Protein AF-A0A3D5ZRN5-F1 (afdb_monomer)

Secondary structure (DSSP, 8-state):
--HHHHHHHT--SS----TT-EEEE-S---TT-HHHHHHHHHHHHHTT-EEEETTTS-----SS--HHHHHHHHHHH--SSB---SS-HHHHHHHHHHHHHTT--GGGB--PPTT--EEE-SS-EEE---------EEETTEEE-S-SHHHHHHHHHHHH-EEEEEEEE-TTT--EEEEEEEEESS---HHHHHHHHHHHHHHHTT--GGG-TT-HHHHHHHHHHHHHHHHHHHS---EEEEEEEE-

Radius of gyration: 29.91 Å; Cα contacts (8 Å, |Δi|>4): 305; chains: 1; bounding box: 74×42×76 Å

Mean predicted aligned error: 8.58 Å

Structure (mmCIF, N/CA/C/O backbone):
data_AF-A0A3D5ZRN5-F1
#
_entry.id   AF-A0A3D5ZRN5-F1
#
loop_
_atom_site.group_PDB
_atom_site.id
_atom_site.type_symbol
_atom_site.label_atom_id
_atom_site.label_alt_id
_atom_site.label_comp_id
_atom_site.label_asym_id
_atom_site.label_entity_id
_atom_site.label_seq_id
_atom_site.pdbx_PDB_ins_code
_atom_site.Cartn_x
_atom_site.Cartn_y
_atom_site.Cartn_z
_atom_site.occupancy
_atom_site.B_iso_or_equiv
_atom_site.auth_seq_id
_atom_site.auth_comp_id
_atom_site.auth_asym_id
_atom_site.auth_atom_id
_atom_site.pdbx_PDB_model_num
ATOM 1 N N . MET A 1 1 ? -7.687 -17.384 -6.401 1.00 69.38 1 MET A N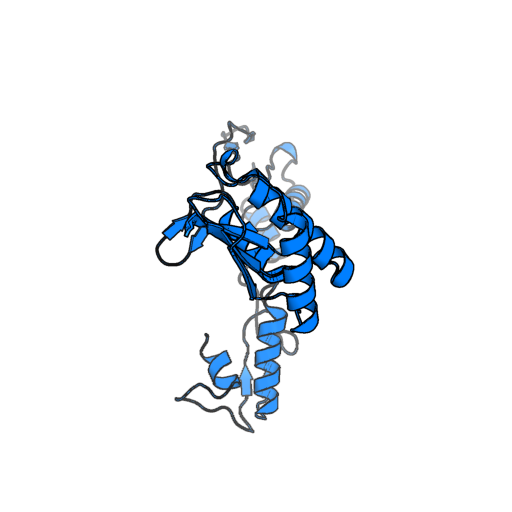 1
ATOM 2 C CA . MET A 1 1 ? -8.971 -16.773 -6.820 1.00 69.38 1 MET A CA 1
ATOM 3 C C . MET A 1 1 ? -10.101 -17.427 -6.029 1.00 69.38 1 MET A C 1
ATOM 5 O O . MET A 1 1 ? -10.008 -18.630 -5.800 1.00 69.38 1 MET A O 1
ATOM 9 N N . SER A 1 2 ? -11.099 -16.672 -5.558 1.00 88.75 2 SER A N 1
ATOM 10 C CA . SER A 1 2 ? -12.181 -17.215 -4.714 1.00 88.75 2 SER A CA 1
ATOM 11 C C . SER A 1 2 ? -13.193 -18.037 -5.529 1.00 88.75 2 SER A C 1
ATOM 13 O O . SER A 1 2 ? -13.236 -17.941 -6.758 1.00 88.75 2 SER A O 1
ATOM 15 N N . ALA A 1 3 ? -14.009 -18.852 -4.853 1.00 90.44 3 ALA A N 1
ATOM 16 C CA . ALA A 1 3 ? -15.022 -19.682 -5.509 1.00 90.44 3 ALA A CA 1
ATOM 17 C C . ALA A 1 3 ? -16.083 -18.839 -6.236 1.00 90.44 3 ALA A C 1
ATOM 19 O O . ALA A 1 3 ? -16.332 -19.076 -7.414 1.00 90.44 3 ALA A O 1
ATOM 20 N N . LEU A 1 4 ? -16.636 -17.812 -5.576 1.00 91.81 4 LEU A N 1
ATOM 21 C CA . LEU A 1 4 ? -17.674 -16.957 -6.160 1.00 91.81 4 LEU A CA 1
ATOM 22 C C . LEU A 1 4 ? -17.176 -16.205 -7.401 1.00 91.81 4 LEU A C 1
ATOM 24 O O . LEU A 1 4 ? -17.883 -16.141 -8.400 1.00 91.81 4 LEU A O 1
ATOM 28 N N . THR A 1 5 ? -15.939 -15.695 -7.378 1.00 91.62 5 THR A N 1
ATOM 29 C CA . THR A 1 5 ? -15.343 -15.039 -8.553 1.00 91.62 5 THR A CA 1
ATOM 30 C C . THR A 1 5 ? -15.261 -15.993 -9.743 1.00 91.62 5 THR A C 1
ATOM 32 O O . THR A 1 5 ? -15.607 -15.599 -10.853 1.00 91.62 5 THR A O 1
ATOM 35 N N . ARG A 1 6 ? -14.868 -17.254 -9.510 1.00 92.12 6 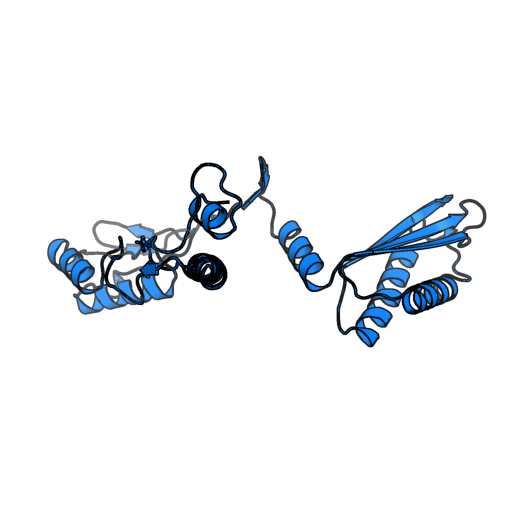ARG A N 1
ATOM 36 C CA . ARG A 1 6 ? -14.808 -18.282 -10.560 1.00 92.12 6 ARG A CA 1
ATOM 37 C C . ARG A 1 6 ? -16.192 -18.701 -11.055 1.00 92.12 6 ARG A C 1
ATOM 39 O O . ARG A 1 6 ? -16.357 -18.955 -12.240 1.00 92.12 6 ARG A O 1
ATOM 46 N N . MET A 1 7 ? -17.188 -18.781 -10.170 1.00 92.94 7 MET A N 1
ATOM 47 C CA . MET A 1 7 ? -18.573 -19.071 -10.565 1.00 92.94 7 MET A CA 1
ATOM 48 C C . MET A 1 7 ? -19.133 -17.943 -11.440 1.00 92.94 7 MET A C 1
ATOM 50 O O . MET A 1 7 ? -19.703 -18.202 -12.498 1.00 92.94 7 MET A O 1
ATOM 54 N N . ALA A 1 8 ? -18.891 -16.687 -11.053 1.00 92.5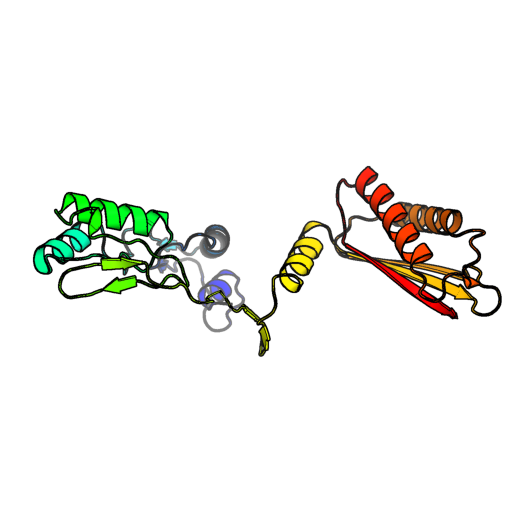6 8 ALA A N 1
ATOM 55 C CA . ALA A 1 8 ? -19.304 -15.515 -11.817 1.00 92.56 8 ALA A CA 1
ATOM 56 C C . ALA A 1 8 ? -18.618 -15.439 -13.194 1.00 92.56 8 ALA A C 1
ATOM 58 O O . ALA A 1 8 ? -19.268 -15.073 -14.170 1.00 92.56 8 ALA A O 1
ATOM 59 N N . SER A 1 9 ? -17.338 -15.820 -13.307 1.00 91.56 9 SER A N 1
ATOM 60 C CA . SER A 1 9 ? -16.626 -15.876 -14.596 1.00 91.56 9 SER A CA 1
ATOM 61 C C . SER A 1 9 ? -16.926 -17.126 -15.435 1.00 91.56 9 SER A C 1
ATOM 63 O O . SER A 1 9 ? -16.561 -17.158 -16.606 1.00 91.56 9 SER A O 1
ATOM 65 N N . GLY A 1 10 ? -17.605 -18.139 -14.881 1.00 88.50 10 GLY A N 1
ATOM 66 C CA . GLY A 1 10 ? -17.864 -19.416 -15.562 1.00 88.50 10 GLY A CA 1
ATOM 67 C C . GLY A 1 10 ? -16.684 -20.398 -15.550 1.00 88.50 10 GLY A C 1
ATOM 68 O O . GLY A 1 10 ? -16.711 -21.404 -16.245 1.00 88.50 10 GLY A O 1
ATOM 69 N N . GLU A 1 11 ? -15.652 -20.140 -14.746 1.00 90.06 11 GLU A N 1
ATOM 70 C CA . GLU A 1 11 ? -14.451 -20.983 -14.608 1.00 90.06 11 GLU A CA 1
ATOM 71 C C . GLU A 1 11 ? -14.552 -21.993 -13.446 1.00 90.06 11 GLU A C 1
ATOM 73 O O . GLU A 1 11 ? -13.574 -22.657 -13.065 1.00 90.06 11 GLU A O 1
ATOM 78 N N . PHE A 1 12 ? -15.717 -22.074 -12.799 1.00 91.44 12 PHE A N 1
ATOM 79 C CA . PHE A 1 12 ? -15.974 -23.015 -11.717 1.00 91.44 12 PHE A CA 1
ATOM 80 C C . PHE A 1 12 ? -16.679 -24.263 -12.246 1.00 91.44 12 PHE A C 1
ATOM 82 O O . PHE A 1 12 ? -17.787 -24.205 -12.754 1.00 91.44 12 PHE A O 1
ATOM 89 N N . ASN A 1 13 ? -16.029 -25.416 -12.103 1.00 86.00 13 ASN A N 1
ATOM 90 C CA . ASN A 1 13 ? -16.438 -26.665 -12.745 1.00 86.00 13 ASN A CA 1
ATOM 91 C C . ASN A 1 13 ? -17.459 -27.500 -11.955 1.00 86.00 13 ASN A C 1
ATOM 93 O O . ASN A 1 13 ? -17.835 -28.572 -12.416 1.00 86.00 13 ASN A O 1
ATOM 97 N N . LYS A 1 14 ? -17.859 -27.072 -10.752 1.00 90.31 14 LYS A N 1
ATOM 98 C CA . LYS A 1 14 ? -18.800 -27.833 -9.905 1.00 90.31 14 LYS A CA 1
ATOM 99 C C . LYS A 1 14 ? -20.198 -27.230 -9.839 1.00 90.31 14 LYS A C 1
ATOM 101 O O . LYS A 1 14 ? -21.139 -27.950 -9.538 1.00 90.31 14 LYS A O 1
ATOM 106 N N . VAL A 1 15 ? -20.311 -25.919 -10.034 1.00 89.81 15 VAL A N 1
ATOM 107 C CA . VAL A 1 15 ? -21.561 -25.165 -9.904 1.00 89.81 15 VAL A CA 1
ATOM 108 C C . VAL A 1 15 ? -21.548 -24.079 -10.963 1.00 89.81 15 VAL A C 1
ATOM 110 O O . VAL A 1 15 ? -20.585 -23.313 -11.044 1.00 89.81 15 VAL A O 1
ATOM 113 N N . GLU A 1 16 ? -22.614 -24.019 -11.746 1.00 91.12 16 GLU A N 1
ATOM 114 C CA . GLU A 1 16 ? -22.836 -22.985 -12.744 1.00 91.12 16 GLU A CA 1
ATOM 115 C C . GLU A 1 16 ? -23.984 -22.088 -12.288 1.00 91.12 16 GLU A C 1
ATOM 117 O O . GLU A 1 16 ? -24.987 -22.580 -11.785 1.00 91.12 16 GLU A O 1
ATOM 122 N N . ILE A 1 17 ? -23.794 -20.777 -12.439 1.00 93.81 17 ILE A N 1
ATOM 123 C CA . ILE A 1 17 ? -24.805 -19.770 -12.116 1.00 93.81 17 ILE A CA 1
ATOM 124 C C . ILE A 1 17 ? -25.609 -19.474 -13.377 1.00 93.81 17 ILE A C 1
ATOM 126 O O . ILE A 1 17 ? -25.015 -19.166 -14.421 1.00 93.81 17 ILE A O 1
ATOM 130 N N . GLY A 1 18 ? -26.930 -19.538 -13.258 1.00 90.31 18 GLY A N 1
ATOM 131 C CA . GLY A 1 18 ? -27.876 -19.327 -14.342 1.00 90.31 18 GLY A CA 1
ATOM 132 C C . GLY A 1 18 ? -29.006 -18.362 -13.990 1.00 90.31 18 GLY A C 1
ATOM 133 O O . GLY A 1 18 ? -29.024 -17.701 -12.952 1.00 90.31 18 GLY A O 1
ATOM 134 N N . SER A 1 19 ? -29.965 -18.276 -14.909 1.00 91.12 19 SER A N 1
ATOM 135 C CA . SER A 1 19 ? -31.159 -17.452 -14.732 1.00 91.12 19 SER A CA 1
ATOM 136 C C . SER A 1 19 ? -32.076 -18.054 -13.668 1.00 91.12 19 SER A C 1
ATOM 138 O O . SER A 1 19 ? -32.465 -19.215 -13.779 1.00 91.12 19 SER A O 1
ATOM 140 N N . GLY A 1 20 ? -32.436 -17.252 -12.666 1.00 89.88 20 GLY A N 1
ATOM 141 C CA . GLY A 1 20 ? -33.274 -17.672 -11.534 1.00 89.88 20 GLY A CA 1
ATOM 142 C C . GLY A 1 20 ? -32.505 -17.975 -10.245 1.00 89.88 20 GLY A C 1
ATOM 143 O O . GLY A 1 20 ? -33.138 -18.175 -9.212 1.00 89.88 20 GLY A O 1
ATOM 144 N N . ASP A 1 21 ? -31.171 -17.963 -10.278 1.00 95.44 21 ASP A N 1
ATOM 145 C CA . ASP A 1 21 ? -30.363 -18.062 -9.063 1.00 95.44 21 ASP A CA 1
ATOM 146 C C . ASP A 1 21 ? -30.331 -16.724 -8.314 1.00 95.44 21 ASP A C 1
ATOM 148 O O . ASP A 1 21 ? -30.174 -15.662 -8.921 1.00 95.44 21 ASP A O 1
ATOM 152 N N . THR A 1 22 ? -30.389 -16.781 -6.982 1.00 94.50 22 THR A N 1
ATOM 153 C CA . THR A 1 22 ? -30.164 -15.621 -6.110 1.00 94.50 22 THR A CA 1
ATOM 154 C C . THR A 1 22 ? -28.835 -15.777 -5.381 1.00 94.50 22 THR A C 1
ATOM 156 O O . THR A 1 22 ? -28.608 -16.747 -4.655 1.00 94.50 22 THR A O 1
ATOM 159 N N . VAL A 1 23 ? -27.951 -14.795 -5.536 1.00 94.00 23 VAL A N 1
ATOM 160 C CA . VAL A 1 23 ? -26.649 -14.744 -4.870 1.00 94.00 23 VAL A CA 1
ATOM 161 C C . VAL A 1 23 ? -26.677 -13.691 -3.773 1.00 94.00 23 VAL A C 1
ATOM 163 O O . VAL A 1 23 ? -26.885 -12.509 -4.034 1.00 94.00 23 VAL A O 1
ATOM 166 N N . ILE A 1 24 ? -26.406 -14.115 -2.539 1.00 93.00 24 ILE A N 1
ATOM 167 C CA . ILE A 1 24 ? -26.378 -13.234 -1.369 1.00 93.00 24 ILE A CA 1
ATOM 168 C C . ILE A 1 24 ? -24.927 -12.950 -0.981 1.00 93.00 24 ILE A C 1
ATOM 170 O O . ILE A 1 24 ? -24.196 -13.832 -0.524 1.00 93.00 24 ILE A O 1
ATOM 174 N N . MET A 1 25 ? -24.506 -11.699 -1.129 1.00 90.00 25 MET A N 1
ATOM 175 C CA . MET A 1 25 ? -23.201 -11.208 -0.697 1.00 90.00 25 MET A CA 1
ATOM 176 C C . MET A 1 25 ? -23.302 -10.634 0.718 1.00 90.00 25 MET A C 1
ATOM 178 O O . MET A 1 25 ? -23.359 -9.423 0.913 1.00 90.00 25 MET A O 1
ATOM 182 N N . SER A 1 26 ? -23.305 -11.521 1.714 1.00 88.75 26 SER A N 1
ATOM 183 C CA . SER A 1 26 ? -23.426 -11.192 3.146 1.00 88.75 26 SER A CA 1
ATOM 184 C C . SER A 1 26 ? -22.138 -10.597 3.756 1.00 88.75 26 SER A C 1
ATOM 186 O O . SER A 1 26 ? -21.692 -10.995 4.837 1.00 88.75 26 SER A O 1
ATOM 188 N N . SER A 1 27 ? -21.506 -9.660 3.057 1.00 84.56 27 SER A N 1
ATOM 189 C CA . SER A 1 27 ? -20.251 -9.017 3.448 1.00 84.56 27 SER A CA 1
ATOM 190 C C . SER A 1 27 ? -20.216 -7.573 2.971 1.00 84.56 27 SER A C 1
ATOM 192 O O . SER A 1 27 ? -20.660 -7.292 1.857 1.00 84.56 27 SER A O 1
ATOM 194 N N . SER A 1 28 ? -19.602 -6.696 3.759 1.00 80.81 28 SER A N 1
ATOM 195 C CA . SER A 1 28 ? -19.302 -5.332 3.332 1.00 80.81 28 SER A CA 1
ATOM 196 C C . SER A 1 28 ? -18.099 -5.271 2.390 1.00 80.81 28 SER A C 1
ATOM 198 O O . SER A 1 28 ? -17.215 -6.136 2.383 1.00 80.81 28 SER A O 1
ATOM 200 N N . VAL A 1 29 ? -18.066 -4.226 1.566 1.00 81.25 29 VAL A N 1
ATOM 201 C CA . VAL A 1 29 ? -16.922 -3.948 0.697 1.00 81.25 29 VAL A CA 1
ATOM 202 C C . VAL A 1 29 ? -15.787 -3.384 1.544 1.00 81.25 29 VAL A C 1
ATOM 204 O O . VAL A 1 29 ? -15.869 -2.270 2.056 1.00 81.25 29 VAL A O 1
ATOM 207 N N . ILE A 1 30 ? -14.702 -4.149 1.673 1.00 82.50 30 ILE A N 1
ATOM 208 C CA . ILE A 1 30 ? -13.479 -3.656 2.311 1.00 82.50 30 ILE A CA 1
ATOM 209 C C . ILE A 1 30 ? -12.859 -2.580 1.401 1.00 82.50 30 ILE A C 1
ATOM 211 O O . ILE A 1 30 ? -12.662 -2.866 0.212 1.00 82.50 30 ILE A O 1
ATOM 215 N N . PRO A 1 31 ? -12.520 -1.386 1.931 1.00 81.38 31 PRO A N 1
ATOM 216 C CA . PRO A 1 31 ? -11.937 -0.304 1.145 1.00 81.38 31 PRO A CA 1
ATOM 217 C C . PRO A 1 31 ? -10.749 -0.755 0.288 1.00 81.38 31 PRO A C 1
ATOM 219 O O . PRO A 1 31 ? -9.843 -1.432 0.778 1.00 81.38 31 PRO A O 1
ATOM 222 N N . GLY A 1 32 ? -10.759 -0.382 -0.993 1.00 86.12 32 GLY A N 1
ATOM 223 C CA . GLY A 1 32 ? -9.756 -0.773 -1.991 1.00 86.12 32 GLY A CA 1
ATOM 224 C C . GLY A 1 32 ? -10.137 -1.987 -2.850 1.00 86.12 32 GLY A C 1
ATOM 225 O O . GLY A 1 32 ? -9.480 -2.246 -3.861 1.00 86.12 32 GLY A O 1
ATOM 226 N N . ASN A 1 33 ? -11.204 -2.717 -2.503 1.00 87.25 33 ASN A N 1
ATOM 227 C CA . ASN A 1 33 ? -11.685 -3.881 -3.261 1.00 87.25 33 ASN A CA 1
ATOM 228 C C . ASN A 1 33 ? -12.949 -3.610 -4.097 1.00 87.25 33 ASN A C 1
ATOM 230 O O . ASN A 1 33 ? -13.454 -4.523 -4.756 1.00 87.25 33 ASN A O 1
ATOM 234 N N . GLU A 1 34 ? -13.449 -2.374 -4.117 1.00 89.25 34 GLU A N 1
ATOM 235 C CA . GLU A 1 34 ? -14.719 -1.974 -4.733 1.00 89.25 34 GLU A CA 1
ATOM 236 C C . GLU A 1 34 ? -14.795 -2.428 -6.194 1.00 89.25 34 GLU A C 1
ATOM 238 O O . GLU A 1 34 ? -15.725 -3.122 -6.599 1.00 89.25 34 GLU A O 1
ATOM 243 N N . LYS A 1 35 ? -13.769 -2.097 -6.989 1.00 89.56 35 LYS A N 1
ATOM 244 C CA . LYS A 1 35 ? -13.735 -2.407 -8.425 1.00 89.56 35 LYS A CA 1
ATOM 245 C C . LYS A 1 35 ? -13.792 -3.911 -8.699 1.00 89.56 35 LYS A C 1
ATOM 247 O O . LYS A 1 35 ? -14.464 -4.336 -9.637 1.00 89.56 35 LYS A O 1
ATOM 252 N N . MET A 1 36 ? -13.087 -4.711 -7.899 1.00 88.25 36 MET A N 1
ATOM 253 C CA . MET A 1 36 ? -13.075 -6.168 -8.058 1.00 88.25 36 MET A CA 1
ATOM 254 C C . MET A 1 36 ? -14.434 -6.768 -7.701 1.00 88.25 36 MET A C 1
ATOM 256 O O . MET A 1 36 ? -14.953 -7.591 -8.453 1.00 88.25 36 MET A O 1
ATOM 260 N N . ILE A 1 37 ? -15.033 -6.318 -6.596 1.00 90.56 37 ILE A N 1
ATOM 261 C CA . ILE A 1 37 ? -16.340 -6.797 -6.135 1.00 90.56 37 ILE A CA 1
ATOM 262 C C . ILE A 1 37 ? -17.439 -6.418 -7.132 1.00 90.56 37 ILE A C 1
ATOM 264 O O . ILE A 1 37 ? -18.200 -7.288 -7.554 1.00 90.56 37 ILE A O 1
ATOM 268 N N . TYR A 1 38 ? -17.470 -5.173 -7.610 1.00 91.56 38 TYR A N 1
ATOM 269 C CA . TYR A 1 38 ? -18.427 -4.763 -8.641 1.00 91.56 38 TYR A CA 1
ATOM 270 C C . TYR A 1 38 ? -18.226 -5.510 -9.964 1.00 91.56 38 TYR A C 1
ATOM 272 O O . TYR A 1 38 ? -19.196 -5.790 -10.664 1.00 91.56 38 TYR A O 1
ATOM 280 N N . GLY A 1 39 ? -16.993 -5.896 -10.301 1.00 93.38 39 GLY A N 1
ATOM 281 C CA . GLY A 1 39 ? -16.724 -6.785 -11.432 1.00 93.38 39 GLY A CA 1
ATOM 282 C C . GLY A 1 39 ? -17.411 -8.148 -11.292 1.00 93.38 39 GLY A C 1
ATOM 283 O O . GLY A 1 39 ? -18.030 -8.621 -12.245 1.00 93.38 39 GLY A O 1
ATOM 284 N N . VAL A 1 40 ? -17.358 -8.750 -10.099 1.00 92.88 40 VAL A N 1
ATOM 285 C CA . VAL A 1 40 ? -18.056 -10.013 -9.798 1.00 92.88 40 VAL A CA 1
ATOM 286 C C . VAL A 1 40 ? -19.568 -9.831 -9.905 1.00 92.88 40 VAL A C 1
ATOM 288 O O . VAL A 1 40 ? -20.209 -10.596 -10.618 1.00 92.88 40 VAL A O 1
ATOM 291 N N . ILE A 1 41 ? -20.123 -8.790 -9.280 1.00 92.88 41 ILE A N 1
ATOM 292 C CA . ILE A 1 41 ? -21.564 -8.487 -9.313 1.00 92.88 41 ILE A CA 1
ATOM 293 C C . ILE A 1 41 ? -22.061 -8.317 -10.755 1.00 92.88 41 ILE A C 1
ATOM 295 O O . ILE A 1 41 ? -23.053 -8.926 -11.147 1.00 92.88 41 ILE A O 1
ATOM 299 N N . ASN A 1 42 ? -21.334 -7.563 -11.584 1.00 94.44 42 ASN A N 1
ATOM 300 C CA . ASN A 1 42 ? -21.680 -7.388 -12.995 1.00 94.44 42 ASN A CA 1
ATOM 301 C C . ASN A 1 42 ? -21.710 -8.716 -13.761 1.00 94.44 42 ASN A C 1
ATOM 303 O O . ASN A 1 42 ? -22.575 -8.920 -14.609 1.00 94.44 42 ASN A O 1
ATOM 307 N N . ASN A 1 43 ? -20.771 -9.620 -13.487 1.00 94.88 43 ASN A N 1
ATOM 308 C CA . ASN A 1 43 ? -20.737 -10.926 -14.141 1.00 94.88 43 ASN A CA 1
ATOM 309 C C . ASN A 1 43 ? -21.884 -11.837 -13.679 1.00 94.88 43 ASN A C 1
ATOM 311 O O . ASN A 1 43 ? -22.450 -12.551 -14.504 1.00 94.88 43 ASN A O 1
ATOM 315 N N . LEU A 1 44 ? -22.267 -11.770 -12.402 1.00 94.38 44 LEU A N 1
ATOM 316 C CA . LEU A 1 44 ? -23.440 -12.471 -11.873 1.00 94.38 44 LEU A CA 1
ATOM 317 C C . LEU A 1 44 ? -24.729 -11.990 -12.556 1.00 94.38 44 LEU A C 1
ATOM 319 O O . LEU A 1 44 ? -25.475 -12.808 -13.091 1.00 94.38 44 LEU A O 1
ATOM 323 N N . TYR A 1 45 ? -24.930 -10.672 -12.654 1.00 93.88 45 TYR A N 1
ATOM 324 C CA . TYR A 1 45 ? -26.077 -10.107 -13.370 1.00 93.88 45 TYR A CA 1
ATOM 325 C C . TYR A 1 45 ? -26.094 -10.483 -14.856 1.00 93.88 45 TYR A C 1
ATOM 327 O O . TYR A 1 45 ? -27.144 -10.828 -15.391 1.00 93.88 45 TYR A O 1
ATOM 335 N N . LYS A 1 46 ? -24.938 -10.487 -15.535 1.00 94.19 46 LYS A N 1
ATOM 336 C CA . LYS A 1 46 ? -24.838 -10.934 -16.939 1.00 94.19 46 LYS A CA 1
ATOM 337 C C . LYS A 1 46 ? -25.258 -12.392 -17.143 1.00 94.19 46 LYS A C 1
ATOM 339 O O . LYS A 1 46 ? -25.685 -12.736 -18.240 1.00 94.19 46 LYS A O 1
ATOM 344 N N . LYS A 1 47 ? -25.131 -13.240 -16.118 1.00 93.00 47 LYS A N 1
ATOM 345 C CA . LYS A 1 47 ? -25.595 -14.637 -16.133 1.00 93.00 47 LYS A CA 1
ATOM 346 C C . LYS A 1 47 ? -27.094 -14.783 -15.829 1.00 93.00 47 LYS A C 1
ATOM 348 O O . LYS A 1 47 ? -27.629 -15.884 -15.926 1.00 93.00 47 LYS A O 1
ATOM 353 N N . GLY A 1 48 ? -27.777 -13.683 -15.509 1.00 92.25 48 GLY A N 1
ATOM 354 C CA . GLY A 1 48 ? -29.202 -13.667 -15.179 1.00 92.25 48 GLY A CA 1
ATOM 355 C C . GLY A 1 48 ? -29.507 -13.996 -13.718 1.00 92.25 48 GLY A C 1
ATOM 356 O O . GLY A 1 48 ? -30.668 -14.245 -13.401 1.00 92.25 48 GLY A O 1
ATOM 357 N N . ALA A 1 49 ? -28.495 -14.004 -12.846 1.00 95.88 49 ALA A N 1
ATOM 358 C CA . ALA A 1 49 ? -28.705 -14.150 -11.413 1.00 95.88 49 ALA A CA 1
ATOM 359 C C . ALA A 1 49 ? -29.163 -12.828 -10.786 1.00 95.88 49 ALA A C 1
ATOM 361 O O . ALA A 1 49 ? -28.736 -11.743 -11.191 1.00 95.88 49 ALA A O 1
ATOM 362 N N . GLU A 1 50 ? -29.990 -12.934 -9.755 1.00 93.50 50 GLU A N 1
ATOM 363 C CA . GLU A 1 50 ? -30.305 -11.836 -8.851 1.00 93.50 50 GLU A CA 1
ATOM 364 C C . GLU A 1 50 ? -29.207 -11.725 -7.788 1.00 93.50 50 GLU A C 1
ATOM 366 O O . GLU A 1 50 ? -28.733 -12.738 -7.271 1.00 93.50 50 GLU A O 1
ATOM 371 N N . VAL A 1 51 ? -28.771 -10.508 -7.455 1.00 92.44 51 VAL A N 1
ATOM 372 C CA . VAL A 1 51 ? -27.671 -10.301 -6.504 1.00 92.44 51 VAL A CA 1
ATOM 373 C C . VAL A 1 51 ? -28.108 -9.375 -5.378 1.00 92.44 51 VAL A C 1
ATOM 375 O O . VAL A 1 51 ? -28.350 -8.191 -5.601 1.00 92.44 51 VAL A O 1
ATOM 378 N N . LEU A 1 52 ? -28.126 -9.899 -4.154 1.00 90.06 52 LEU A N 1
ATOM 379 C CA . LEU A 1 52 ? -28.395 -9.138 -2.935 1.00 90.06 52 LEU A CA 1
ATOM 380 C C . LEU A 1 52 ? -27.071 -8.807 -2.238 1.00 90.06 52 LEU A C 1
ATOM 382 O O . LEU A 1 52 ? -26.263 -9.696 -1.973 1.00 90.06 52 LEU A O 1
ATOM 386 N N . TYR A 1 53 ? -26.832 -7.531 -1.944 1.00 85.88 53 TYR A N 1
ATOM 387 C CA . TYR A 1 53 ? -25.617 -7.040 -1.282 1.00 85.88 53 TYR A CA 1
ATOM 388 C C . TYR A 1 53 ? -25.941 -5.863 -0.350 1.00 85.88 53 TYR A C 1
ATOM 390 O O . TYR A 1 53 ? -27.005 -5.260 -0.469 1.00 85.88 53 TYR A O 1
ATOM 398 N N . GLU A 1 54 ? -25.026 -5.529 0.566 1.00 78.38 54 GLU A N 1
ATOM 399 C CA . GLU A 1 54 ? -25.244 -4.587 1.686 1.00 78.38 54 GLU A CA 1
ATOM 400 C C . GLU A 1 54 ? -25.881 -3.239 1.296 1.00 78.38 54 GLU A C 1
ATOM 402 O O . GLU A 1 54 ? -26.693 -2.697 2.038 1.00 78.38 54 GLU A O 1
ATOM 407 N N . THR A 1 55 ? -25.540 -2.674 0.133 1.00 72.81 55 THR A N 1
ATOM 408 C CA . THR A 1 55 ? -26.108 -1.384 -0.306 1.00 72.81 55 THR A CA 1
ATOM 409 C C . THR A 1 55 ? -27.599 -1.471 -0.648 1.00 72.81 55 THR A C 1
ATOM 411 O O . THR A 1 55 ? -28.277 -0.448 -0.650 1.00 72.81 55 THR A O 1
ATOM 414 N N . LEU A 1 56 ? -28.098 -2.666 -0.970 1.00 71.44 56 LEU A N 1
ATOM 415 C CA . LEU A 1 56 ? -29.499 -2.912 -1.310 1.00 71.44 56 LEU A CA 1
ATOM 416 C C . LEU A 1 56 ? -30.306 -3.392 -0.103 1.00 71.44 56 LEU A C 1
ATOM 418 O O . LEU A 1 56 ? -31.453 -2.990 0.048 1.00 71.44 56 LEU A O 1
ATOM 422 N N . GLU A 1 57 ? -29.709 -4.221 0.754 1.00 76.88 57 GLU A N 1
ATOM 423 C CA . GLU A 1 57 ? -30.390 -4.854 1.886 1.00 76.88 57 GLU A CA 1
ATOM 424 C C . GLU A 1 57 ? -29.470 -4.903 3.120 1.00 76.88 57 GLU A C 1
ATOM 426 O O . GLU A 1 57 ? -28.271 -5.159 2.972 1.00 76.88 57 GLU A O 1
ATOM 431 N N . PRO A 1 58 ? -29.990 -4.737 4.355 1.00 79.00 58 PRO A N 1
ATOM 432 C CA . PRO A 1 58 ? -29.207 -4.791 5.592 1.00 79.00 58 PRO A CA 1
ATOM 433 C C . PRO A 1 58 ? -28.860 -6.240 5.983 1.00 79.00 58 PRO A C 1
ATOM 435 O O . PRO A 1 58 ? -29.245 -6.742 7.037 1.00 79.00 58 PRO A O 1
ATOM 438 N N . ILE A 1 59 ? -28.133 -6.936 5.110 1.00 84.19 59 ILE A N 1
ATOM 439 C CA . ILE A 1 59 ? -27.759 -8.353 5.255 1.00 84.19 59 ILE A CA 1
ATOM 440 C C . ILE A 1 59 ? -26.420 -8.560 5.967 1.00 84.19 59 ILE A C 1
ATOM 442 O O . ILE A 1 59 ? -26.010 -9.695 6.200 1.00 84.19 59 ILE A O 1
ATOM 446 N N . HIS A 1 60 ? -25.709 -7.482 6.289 1.00 85.06 60 HIS A N 1
ATOM 447 C CA . HIS A 1 60 ? -24.417 -7.535 6.954 1.00 85.06 60 HIS A CA 1
ATOM 448 C C . HIS A 1 60 ? -24.360 -6.521 8.094 1.00 85.06 60 HIS A C 1
ATOM 450 O O . HIS A 1 60 ? -24.928 -5.435 8.014 1.00 85.06 60 HIS A O 1
ATOM 456 N N . VAL A 1 61 ? -23.644 -6.887 9.152 1.00 85.56 61 VAL A N 1
ATOM 457 C CA . VAL A 1 61 ? -23.315 -6.003 10.267 1.00 85.56 61 VAL A CA 1
ATOM 458 C C . VAL A 1 61 ? -21.813 -6.043 10.496 1.00 85.56 61 VAL A C 1
ATOM 460 O O . VAL A 1 61 ? -21.168 -7.075 10.309 1.00 85.56 61 VAL A O 1
ATOM 463 N N . SER A 1 62 ? -21.258 -4.912 10.917 1.00 85.25 62 SER A N 1
ATOM 464 C CA . SER A 1 62 ? -19.857 -4.827 11.319 1.00 85.25 62 SER A CA 1
ATOM 465 C C . SER A 1 62 ? -19.569 -5.781 12.482 1.00 85.25 62 SER A C 1
ATOM 467 O O . SER A 1 62 ? -20.321 -5.835 13.451 1.00 85.25 62 SER A O 1
ATOM 469 N N . GLY A 1 63 ? -18.433 -6.482 12.425 1.00 89.06 63 GLY A N 1
ATOM 470 C CA . GLY A 1 63 ? -17.894 -7.220 13.575 1.00 89.06 63 GLY A CA 1
ATOM 471 C C . GLY A 1 63 ? -17.240 -6.321 14.637 1.00 89.06 63 GLY A C 1
ATOM 472 O O . GLY A 1 63 ? -16.810 -6.811 15.678 1.00 89.06 63 GLY A O 1
ATOM 473 N N . HIS A 1 64 ? -17.135 -5.015 14.378 1.00 92.38 64 HIS A N 1
ATOM 474 C CA . HIS A 1 64 ? -16.579 -4.016 15.289 1.00 92.38 64 HIS A CA 1
ATOM 475 C C . HIS A 1 64 ? -17.671 -3.116 15.870 1.00 92.38 64 HIS A C 1
ATOM 477 O O . HIS A 1 64 ? -18.548 -2.653 15.138 1.00 92.38 64 HIS A O 1
ATOM 483 N N . ALA A 1 65 ? -17.544 -2.822 17.166 1.00 93.62 65 ALA A N 1
ATOM 484 C CA . ALA A 1 65 ? -18.447 -1.965 17.925 1.00 93.62 65 ALA A CA 1
ATOM 485 C C . ALA A 1 65 ? -18.540 -0.543 17.344 1.00 93.62 65 ALA A C 1
ATOM 487 O O . ALA A 1 65 ? -17.525 0.111 17.078 1.00 93.62 65 ALA A O 1
ATOM 488 N N . CYS A 1 66 ? -19.764 -0.038 17.219 1.00 94.69 66 CYS A N 1
ATOM 489 C CA . CYS A 1 66 ? -20.049 1.348 16.874 1.00 94.69 66 CYS A CA 1
ATOM 490 C C . CYS A 1 66 ? -19.891 2.278 18.090 1.00 94.69 66 CYS A C 1
ATOM 492 O O . CYS A 1 66 ? -19.672 1.853 19.226 1.00 94.69 66 CYS A O 1
ATOM 494 N N . ARG A 1 67 ? -20.028 3.592 17.862 1.00 96.31 67 ARG A N 1
ATOM 495 C CA . ARG A 1 67 ? -19.811 4.631 18.888 1.00 96.31 67 ARG A CA 1
ATOM 496 C C . ARG A 1 67 ? -20.566 4.368 20.196 1.00 96.31 67 ARG A C 1
ATOM 498 O O . ARG A 1 67 ? -19.975 4.523 21.259 1.00 96.31 67 ARG A O 1
ATOM 505 N N . GLU A 1 68 ? -21.842 3.994 20.134 1.00 96.94 68 GLU A N 1
ATOM 506 C CA . GLU A 1 68 ? -22.658 3.795 21.341 1.00 96.94 68 GLU A CA 1
ATOM 507 C C . GLU A 1 68 ? -22.244 2.545 22.127 1.00 96.94 68 GLU A C 1
ATOM 509 O O . GLU A 1 68 ? -22.142 2.592 23.350 1.00 96.94 68 GLU A O 1
ATOM 514 N N . GLU A 1 69 ? -21.883 1.460 21.445 1.00 97.00 69 GLU A N 1
ATOM 515 C CA . GLU A 1 69 ? -21.344 0.252 22.083 1.00 97.00 69 GLU A CA 1
ATOM 516 C C . GLU A 1 69 ? -19.989 0.531 22.752 1.00 97.00 69 GLU A C 1
ATOM 518 O O . GLU A 1 69 ? -19.732 0.103 23.880 1.00 97.00 69 GLU A O 1
ATOM 523 N N . ILE A 1 70 ? -19.142 1.344 22.111 1.00 96.81 70 ILE A N 1
ATOM 524 C CA . ILE A 1 70 ? -17.883 1.814 22.700 1.00 96.81 70 ILE A CA 1
ATOM 525 C C . ILE A 1 70 ? -18.142 2.665 23.958 1.00 96.81 70 ILE A C 1
ATOM 527 O O . ILE A 1 70 ? -17.408 2.538 24.942 1.00 96.81 70 ILE A O 1
ATOM 531 N N . LYS A 1 71 ? -19.181 3.513 23.975 1.00 97.38 71 LYS A N 1
ATOM 532 C CA . LYS A 1 71 ? -19.554 4.293 25.171 1.00 97.38 71 LYS A CA 1
ATOM 533 C C . LYS A 1 71 ? -20.000 3.404 26.325 1.00 97.38 71 LYS A C 1
ATOM 535 O O . LYS A 1 71 ? -19.653 3.701 27.470 1.00 97.38 71 LYS A O 1
ATOM 540 N N . ILE A 1 72 ? -20.739 2.329 26.041 1.00 97.69 72 ILE A N 1
ATOM 541 C CA . ILE A 1 72 ? -21.132 1.340 27.054 1.00 97.69 72 ILE A CA 1
ATOM 542 C C . ILE A 1 72 ? -19.874 0.760 27.706 1.00 97.69 72 ILE A C 1
ATOM 544 O O . ILE A 1 72 ? -19.755 0.788 28.929 1.00 97.69 72 ILE A O 1
ATOM 548 N N . LEU A 1 73 ? -18.892 0.336 26.903 1.00 96.12 73 LEU A N 1
ATOM 549 C CA . LEU A 1 73 ? -17.628 -0.206 27.408 1.00 96.12 73 LEU A CA 1
ATOM 550 C C . LEU A 1 73 ? -16.892 0.782 28.329 1.00 96.12 73 LEU A C 1
ATOM 552 O O . LEU A 1 73 ? -16.494 0.424 29.437 1.00 96.12 73 LEU A O 1
ATOM 556 N N . HIS A 1 74 ? -16.747 2.038 27.901 1.00 97.06 74 HIS A N 1
ATOM 557 C CA . HIS A 1 74 ? -16.111 3.091 28.705 1.00 97.06 74 HIS A CA 1
ATOM 558 C C . HIS A 1 74 ? -16.870 3.376 30.004 1.00 97.06 74 HIS A C 1
ATOM 560 O O . HIS A 1 74 ? -16.252 3.567 31.049 1.00 97.06 74 HIS A O 1
ATOM 566 N N . SER A 1 75 ? -18.201 3.353 29.955 1.00 95.56 75 SER A N 1
ATOM 567 C CA . SER A 1 75 ? -19.065 3.608 31.114 1.00 95.56 75 SER A CA 1
ATOM 568 C C . SER A 1 75 ? -19.025 2.472 32.141 1.00 95.56 75 SER A C 1
AT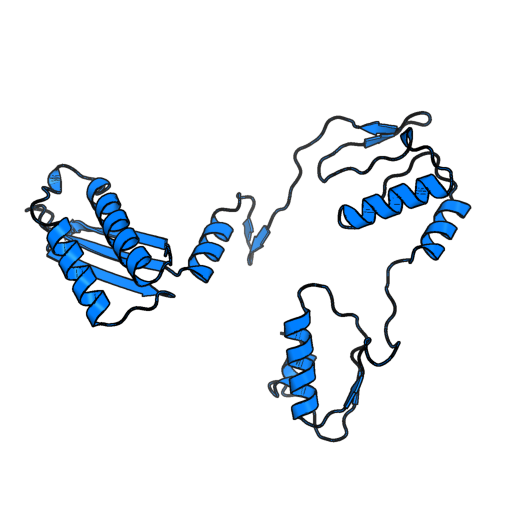OM 570 O O . SER A 1 75 ? -19.140 2.729 33.342 1.00 95.56 75 SER A O 1
ATOM 572 N N . LEU A 1 76 ? -18.834 1.230 31.682 1.00 97.06 76 LEU A N 1
ATOM 573 C CA . LEU A 1 76 ? -18.666 0.050 32.532 1.00 97.06 76 LEU A CA 1
ATOM 574 C C . LEU A 1 76 ? -17.269 -0.006 33.163 1.00 97.06 76 LEU A C 1
ATOM 576 O O . LEU A 1 76 ? -17.151 -0.248 34.361 1.00 97.06 76 LEU A O 1
ATOM 580 N N . ILE A 1 77 ? -16.217 0.232 32.373 1.00 95.94 77 ILE A N 1
ATOM 581 C CA . ILE A 1 77 ? -14.823 0.090 32.823 1.00 95.94 77 ILE A CA 1
ATOM 582 C C . ILE A 1 77 ? -14.345 1.311 33.616 1.00 95.94 77 ILE A C 1
ATOM 584 O O . ILE A 1 77 ? -13.556 1.159 34.547 1.00 95.94 77 ILE A O 1
ATOM 588 N N . LYS A 1 78 ? -14.795 2.519 33.250 1.00 94.50 78 LYS A N 1
ATOM 589 C CA . LYS A 1 78 ? -14.337 3.804 33.811 1.00 94.50 78 LYS A CA 1
ATOM 590 C C . LYS A 1 78 ? -12.803 3.892 33.868 1.00 94.50 78 LYS A C 1
ATOM 592 O O . LYS A 1 78 ? -12.221 3.990 34.953 1.00 94.50 78 LYS A O 1
ATOM 597 N N . PRO A 1 79 ? -12.122 3.813 32.710 1.00 95.38 79 PRO A N 1
ATOM 598 C CA . PRO A 1 79 ? -10.673 3.681 32.672 1.00 95.38 79 PRO A CA 1
ATOM 599 C C . PRO A 1 79 ? -9.973 4.920 33.247 1.00 95.38 79 PRO A C 1
ATOM 601 O O . PRO A 1 79 ? -10.265 6.055 32.867 1.00 95.38 79 PRO A O 1
ATOM 604 N N . LYS A 1 80 ? -8.989 4.697 34.130 1.00 96.19 80 LYS A N 1
ATOM 605 C CA . LYS A 1 80 ? -8.118 5.768 34.645 1.00 96.19 80 LYS A CA 1
ATOM 606 C C . LYS A 1 80 ? -7.206 6.333 33.554 1.00 96.19 80 LYS A C 1
ATOM 608 O O . LYS A 1 80 ? -6.990 7.542 33.511 1.00 96.19 80 LYS A O 1
ATOM 613 N N . PHE A 1 81 ? -6.682 5.453 32.705 1.00 98.12 81 PHE A N 1
ATOM 614 C CA . PHE A 1 81 ? -5.844 5.763 31.549 1.00 98.12 81 PHE A CA 1
ATOM 615 C C . PHE A 1 81 ? -6.392 5.039 30.329 1.00 98.12 81 PHE A C 1
ATOM 617 O O . PHE A 1 81 ? -6.934 3.942 30.467 1.00 98.12 81 PHE A O 1
ATOM 624 N N . PHE A 1 82 ? -6.244 5.630 29.148 1.00 98.00 82 PHE A N 1
ATOM 625 C CA . PHE A 1 82 ? -6.802 5.064 27.928 1.00 98.00 82 PHE A CA 1
ATOM 626 C C . PHE A 1 82 ? -5.820 5.141 26.758 1.00 98.00 82 PHE A C 1
ATOM 628 O O . PHE A 1 82 ? -5.210 6.176 26.497 1.00 98.00 82 PHE A O 1
ATOM 635 N N . ILE A 1 83 ? -5.690 4.027 26.044 1.00 97.81 83 ILE A N 1
ATOM 636 C CA . ILE A 1 83 ? -4.900 3.909 24.821 1.00 97.81 83 ILE A CA 1
ATOM 637 C C . ILE A 1 83 ? -5.836 3.318 23.763 1.00 97.81 83 ILE A C 1
ATOM 639 O O . ILE A 1 83 ? -6.212 2.150 23.894 1.00 97.81 83 ILE A O 1
ATOM 643 N N . PRO A 1 84 ? -6.270 4.087 22.748 1.00 96.94 84 PRO A N 1
ATOM 644 C CA . PRO A 1 84 ? -7.032 3.517 21.648 1.00 96.94 84 PRO A CA 1
ATOM 645 C C . PRO A 1 84 ? -6.126 2.609 20.810 1.00 96.94 84 PRO A C 1
ATOM 647 O O . PRO A 1 84 ? -4.969 2.935 20.548 1.00 96.94 84 PRO A O 1
ATOM 650 N N . VAL A 1 85 ? -6.672 1.479 20.364 1.00 95.62 85 VAL A N 1
ATOM 651 C CA . VAL A 1 85 ? -5.973 0.482 19.542 1.00 95.62 85 VAL A CA 1
ATOM 652 C C . VAL A 1 85 ? -6.845 0.060 18.360 1.00 95.62 85 VAL A C 1
ATOM 654 O O . VAL A 1 85 ? -8.040 0.338 18.337 1.00 95.62 85 VAL A O 1
ATOM 657 N N . HIS A 1 86 ? -6.244 -0.646 17.400 1.00 94.44 86 HIS A N 1
ATOM 658 C CA . HIS A 1 86 ? -6.927 -1.264 16.259 1.00 94.44 86 HIS A CA 1
ATOM 659 C C . HIS A 1 86 ? -7.687 -0.277 15.348 1.00 94.44 86 HIS A C 1
ATOM 661 O O . HIS A 1 86 ? -8.911 -0.294 15.226 1.00 94.44 86 HIS A O 1
ATOM 667 N N . GLY A 1 87 ? -6.932 0.557 14.634 1.00 93.88 87 GLY A N 1
ATOM 668 C CA . GLY A 1 87 ? -7.448 1.393 13.554 1.00 93.88 87 GLY A CA 1
ATOM 669 C C . GLY A 1 87 ? -6.392 2.362 13.036 1.00 93.88 87 GLY A C 1
ATOM 670 O O . GLY A 1 87 ? -5.384 2.609 13.691 1.00 93.88 87 GLY A O 1
ATOM 671 N N . GLU A 1 88 ? -6.627 2.936 11.856 1.00 95.31 88 GLU A N 1
ATOM 672 C CA . GLU A 1 88 ? -5.832 4.077 11.376 1.00 95.31 88 GLU A CA 1
ATOM 673 C C . GLU A 1 88 ? -5.926 5.270 12.337 1.00 95.31 88 GLU A C 1
ATOM 675 O O . GLU A 1 88 ? -6.899 5.403 13.086 1.00 95.31 88 GLU A O 1
ATOM 680 N N . TYR A 1 89 ? -4.975 6.202 12.239 1.00 96.31 89 TYR A N 1
ATOM 681 C CA . TYR A 1 89 ? -4.877 7.361 13.129 1.00 96.31 89 TYR A CA 1
ATOM 682 C C . TYR A 1 89 ? -6.200 8.128 13.298 1.00 96.31 89 TYR A C 1
ATOM 684 O O . TYR A 1 89 ? -6.566 8.496 14.412 1.00 96.31 89 TYR A O 1
ATOM 692 N N . ARG A 1 90 ? -6.976 8.311 12.217 1.00 97.06 90 ARG A N 1
ATOM 693 C CA . ARG A 1 90 ? -8.296 8.968 12.273 1.00 97.06 90 ARG A CA 1
ATOM 694 C C . ARG A 1 90 ? -9.287 8.263 13.209 1.00 97.06 90 ARG A C 1
ATOM 696 O O . ARG A 1 90 ? -10.039 8.938 13.909 1.00 97.06 90 ARG A O 1
ATOM 703 N N . HIS A 1 91 ? -9.273 6.931 13.251 1.00 97.56 91 HIS A N 1
ATOM 704 C CA . HIS A 1 91 ? -10.130 6.134 14.130 1.00 97.56 91 HIS A CA 1
ATOM 705 C C . HIS A 1 91 ? -9.666 6.264 15.580 1.00 97.56 91 HIS A C 1
ATOM 707 O O . HIS A 1 91 ? -10.468 6.590 16.455 1.00 97.56 91 HIS A O 1
ATOM 713 N N . LEU A 1 92 ? -8.357 6.106 15.815 1.00 97.81 92 LEU A N 1
ATOM 714 C CA . LEU A 1 92 ? -7.753 6.223 17.145 1.00 97.81 92 LEU A CA 1
ATOM 715 C C . LEU A 1 92 ? -8.004 7.606 17.747 1.00 97.81 92 LEU A C 1
ATOM 717 O O . LEU A 1 92 ? -8.373 7.734 18.913 1.00 97.81 92 LEU A O 1
ATOM 721 N N . LYS A 1 93 ? -7.882 8.648 16.923 1.00 98.00 93 LYS A N 1
ATOM 722 C CA . LYS A 1 93 ? -8.158 10.029 17.305 1.00 98.00 93 LYS A CA 1
ATOM 723 C C . LYS A 1 93 ? -9.616 10.227 17.720 1.00 98.00 93 LYS A C 1
ATOM 725 O O . LYS A 1 93 ? -9.865 10.797 18.779 1.00 98.00 93 LYS A O 1
ATOM 730 N N . LYS A 1 94 ? -10.576 9.717 16.942 1.00 98.00 94 LYS A N 1
ATOM 731 C CA . LYS A 1 94 ? -12.004 9.787 17.295 1.00 98.00 94 LYS A CA 1
ATOM 732 C C . LYS A 1 94 ? -12.336 8.998 18.561 1.00 98.00 94 LYS A C 1
ATOM 734 O O . LYS A 1 94 ? -13.144 9.465 19.358 1.00 98.00 94 LYS A O 1
ATOM 739 N N . HIS A 1 95 ? -11.698 7.852 18.782 1.00 98.12 95 HIS A N 1
ATOM 740 C CA . HIS A 1 95 ? -11.883 7.064 20.003 1.00 98.12 95 HIS A CA 1
ATOM 741 C C . HIS A 1 95 ? -11.288 7.762 21.231 1.00 98.12 95 HIS A C 1
ATOM 743 O O . HIS A 1 95 ? -11.920 7.802 22.284 1.00 98.12 95 HIS A O 1
ATOM 749 N N . ALA A 1 96 ? -10.115 8.383 21.092 1.00 97.81 96 ALA A N 1
ATOM 750 C CA . ALA A 1 96 ? -9.525 9.217 22.135 1.00 97.81 96 ALA A CA 1
ATOM 751 C C . ALA A 1 96 ? -10.416 10.416 22.482 1.00 97.81 96 ALA A C 1
ATOM 753 O O . ALA A 1 96 ? -10.607 10.717 23.656 1.00 97.81 96 ALA A O 1
ATOM 754 N N . ASP A 1 97 ? -10.971 11.098 21.480 1.00 97.94 97 ASP A N 1
ATOM 755 C CA . ASP A 1 97 ? -11.865 12.233 21.714 1.00 97.94 97 ASP A CA 1
ATOM 756 C C . ASP A 1 97 ? -13.183 11.777 22.373 1.00 97.94 97 ASP A C 1
ATOM 758 O O . ASP A 1 97 ? -13.641 12.422 23.312 1.00 97.94 97 ASP A O 1
ATOM 762 N N . LEU A 1 98 ? -13.718 10.608 22.002 1.00 97.81 98 LEU A N 1
ATOM 763 C CA . LEU A 1 98 ? -14.858 9.992 22.692 1.00 97.81 98 LEU A CA 1
ATOM 764 C C . LEU A 1 98 ? -14.555 9.681 24.166 1.00 97.81 98 LEU A C 1
ATOM 766 O O . LEU A 1 98 ? -15.383 9.944 25.031 1.00 97.81 98 LEU A O 1
ATOM 770 N N . ALA A 1 99 ? -13.371 9.152 24.478 1.00 97.56 99 ALA A N 1
ATOM 771 C CA . ALA A 1 99 ? -12.968 8.903 25.863 1.00 97.56 99 ALA A CA 1
ATOM 772 C C . ALA A 1 99 ? -12.903 10.205 26.685 1.00 97.56 99 ALA A C 1
ATOM 774 O O . ALA A 1 99 ? -13.301 10.221 27.850 1.00 97.56 99 ALA A O 1
ATOM 775 N N . LYS A 1 100 ? -12.472 11.319 26.070 1.00 97.12 100 LYS A N 1
ATOM 776 C CA . LYS A 1 100 ? -12.509 12.650 26.705 1.00 97.12 100 LYS A CA 1
ATOM 777 C C . LYS A 1 100 ? -13.933 13.115 26.975 1.00 97.12 100 LYS A C 1
ATOM 779 O O . LYS A 1 100 ? -14.203 13.596 28.070 1.00 97.12 100 LYS A O 1
ATOM 784 N N . GLU A 1 101 ? -14.835 12.956 26.005 1.00 96.62 101 GLU A N 1
ATOM 785 C CA . GLU A 1 101 ? -16.261 13.285 26.166 1.00 96.62 101 GLU A CA 1
ATOM 786 C C . GLU A 1 101 ? -16.899 12.507 27.328 1.00 96.62 101 GLU A C 1
ATOM 788 O O . GLU A 1 101 ? -17.755 13.037 28.030 1.00 96.62 101 GLU A O 1
ATOM 793 N N . LEU A 1 102 ? -16.452 11.270 27.563 1.00 96.69 102 LEU A N 1
ATOM 794 C CA . LEU A 1 102 ? -16.922 10.408 28.653 1.00 96.69 102 LEU A CA 1
ATOM 795 C C . LEU A 1 102 ? -16.207 10.649 29.995 1.00 96.69 102 LEU A C 1
ATOM 797 O O . LEU A 1 102 ? -16.502 9.967 30.976 1.00 96.69 1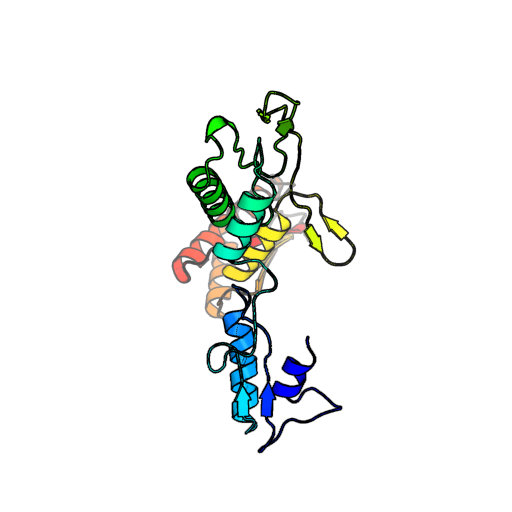02 LEU A O 1
ATOM 801 N N . GLY A 1 103 ? -15.294 11.622 30.061 1.00 95.38 103 GLY A N 1
ATOM 802 C CA . GLY A 1 103 ? -14.682 12.089 31.305 1.00 95.38 103 GLY A CA 1
ATOM 803 C C . GLY A 1 103 ? -13.256 11.605 31.574 1.00 95.38 103 GLY A C 1
ATOM 804 O O . GLY A 1 103 ? -12.702 11.950 32.619 1.00 95.38 103 GLY A O 1
ATOM 805 N N . THR A 1 104 ? -12.616 10.854 30.671 1.00 96.88 104 THR A N 1
ATOM 806 C CA . THR A 1 104 ? -11.184 10.544 30.811 1.00 96.88 104 THR A CA 1
ATOM 807 C C . THR A 1 104 ? -10.356 11.815 30.558 1.00 96.88 104 THR A C 1
ATOM 809 O O . THR A 1 104 ? -10.454 12.399 29.475 1.00 96.88 104 THR A O 1
ATOM 812 N N . PRO A 1 105 ? -9.508 12.268 31.504 1.00 96.75 105 PRO A N 1
ATOM 813 C CA . PRO A 1 105 ? -8.693 13.466 31.307 1.00 96.75 105 PRO A CA 1
ATOM 814 C C . PRO A 1 105 ? -7.791 13.344 30.079 1.00 96.75 105 PRO A C 1
ATOM 816 O O . PRO A 1 105 ? -7.194 12.296 29.847 1.00 96.75 105 PRO A O 1
ATOM 819 N N . ALA A 1 106 ? -7.619 14.426 29.318 1.00 95.81 106 ALA A N 1
ATOM 820 C CA . ALA A 1 106 ? -6.783 14.399 28.115 1.00 95.81 106 ALA A CA 1
ATOM 821 C C . ALA A 1 106 ? -5.324 13.993 28.402 1.00 95.81 106 ALA A C 1
ATOM 823 O O . ALA A 1 106 ? -4.715 13.322 27.577 1.00 95.81 106 ALA A O 1
ATOM 824 N N . SER A 1 107 ? -4.796 14.339 29.581 1.00 96.38 107 SER A N 1
ATOM 825 C CA . SER A 1 107 ? -3.466 13.929 30.060 1.00 96.38 107 SER A CA 1
ATOM 826 C C . SER A 1 107 ? -3.327 12.422 30.291 1.00 96.38 107 SER A C 1
ATOM 828 O O . SER A 1 107 ? -2.216 11.918 30.402 1.00 96.38 107 SER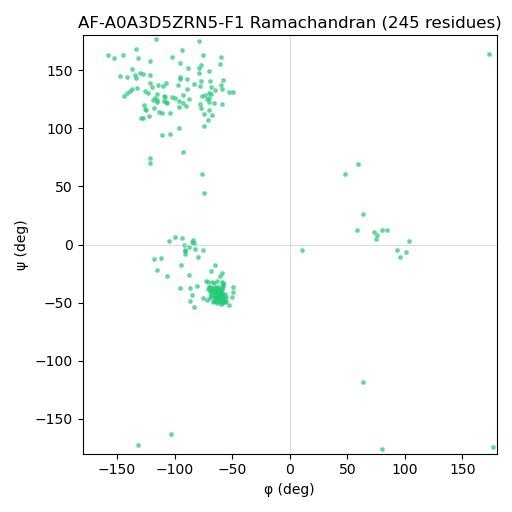 A O 1
ATOM 830 N N . ASN A 1 108 ? -4.447 11.707 30.391 1.00 97.75 108 ASN A N 1
ATOM 831 C CA . ASN A 1 108 ? -4.501 10.280 30.683 1.00 97.75 108 ASN A CA 1
ATOM 832 C C . ASN A 1 108 ? -4.711 9.433 29.419 1.00 97.75 108 ASN A C 1
ATOM 834 O O . ASN A 1 108 ? -4.927 8.224 29.523 1.00 97.75 108 ASN A O 1
ATOM 838 N N . ILE A 1 109 ? -4.681 10.061 28.239 1.00 98.12 109 ILE A N 1
ATOM 839 C CA . ILE A 1 109 ? -4.925 9.412 26.954 1.00 98.12 109 ILE A CA 1
ATOM 840 C C . ILE A 1 109 ? -3.682 9.546 26.084 1.00 98.12 109 ILE A C 1
ATOM 842 O O . ILE A 1 109 ? -3.243 10.659 25.803 1.00 98.12 109 ILE A O 1
ATOM 846 N N . ILE A 1 110 ? -3.148 8.420 25.614 1.00 97.88 110 ILE A N 1
ATOM 847 C CA . ILE A 1 110 ? -2.005 8.390 24.693 1.00 97.88 110 ILE A CA 1
ATOM 848 C C . ILE A 1 110 ? -2.405 7.621 23.438 1.00 97.88 110 ILE A C 1
ATOM 850 O O . ILE A 1 110 ? -2.938 6.522 23.537 1.00 97.88 110 ILE A O 1
ATOM 854 N N . ILE A 1 111 ? -2.138 8.202 22.266 1.00 97.75 111 ILE A N 1
ATOM 855 C CA . ILE A 1 111 ? -2.272 7.537 20.963 1.00 97.75 111 ILE A CA 1
ATOM 856 C C . ILE A 1 111 ? -0.854 7.179 20.494 1.00 97.75 111 ILE A C 1
ATOM 858 O O . ILE A 1 111 ? -0.174 8.060 19.968 1.00 97.75 111 ILE A O 1
ATOM 862 N N . PRO A 1 112 ? -0.372 5.949 20.738 1.00 95.56 112 PRO A N 1
ATOM 863 C CA . PRO A 1 112 ? 0.963 5.539 20.328 1.00 95.56 112 PRO A CA 1
ATOM 864 C C . PRO A 1 112 ? 1.008 5.190 18.838 1.00 95.56 112 PRO A C 1
ATOM 866 O O . PRO A 1 112 ? 0.030 4.708 18.264 1.00 95.56 112 PRO A O 1
ATOM 869 N N . GLU A 1 113 ? 2.177 5.372 18.236 1.00 94.81 113 GLU A N 1
ATOM 870 C CA . GLU A 1 113 ? 2.524 4.784 16.944 1.00 94.81 113 GLU A CA 1
ATOM 871 C C . GLU A 1 113 ? 3.267 3.451 17.125 1.00 94.81 113 GLU A C 1
ATOM 873 O O . GLU A 1 113 ? 3.713 3.093 18.220 1.00 94.81 113 GLU A O 1
ATOM 878 N N . VAL A 1 114 ? 3.411 2.691 16.038 1.00 93.75 114 VAL A N 1
ATOM 879 C CA . VAL A 1 114 ? 4.165 1.430 16.041 1.00 93.75 114 VAL A CA 1
ATOM 880 C C . VAL A 1 114 ? 5.615 1.697 16.467 1.00 93.75 114 VAL A C 1
ATOM 882 O O . VAL A 1 114 ? 6.323 2.465 15.824 1.00 93.75 114 VAL A O 1
ATOM 885 N N . GLY A 1 115 ? 6.056 1.051 17.552 1.00 94.81 115 GLY A N 1
ATOM 886 C CA . GLY A 1 115 ? 7.390 1.240 18.145 1.00 94.81 115 GLY A CA 1
ATOM 887 C C . GLY A 1 115 ? 7.453 2.275 19.270 1.00 94.81 115 GLY A C 1
ATOM 888 O O . GLY A 1 115 ? 8.502 2.426 19.898 1.00 94.81 115 GLY A O 1
ATOM 889 N N . ASN A 1 116 ? 6.353 2.978 19.560 1.00 96.19 116 ASN A N 1
ATOM 890 C CA . ASN A 1 116 ? 6.272 3.815 20.752 1.00 96.19 116 ASN A CA 1
ATOM 891 C C . ASN A 1 116 ? 6.029 2.962 21.998 1.00 96.19 116 ASN A C 1
ATOM 893 O O . ASN A 1 116 ? 5.166 2.082 22.006 1.00 96.19 116 ASN A O 1
ATOM 897 N N . THR A 1 117 ? 6.750 3.272 23.072 1.00 97.12 117 THR A N 1
ATOM 898 C CA . THR A 1 117 ? 6.544 2.648 24.383 1.00 97.12 117 THR A CA 1
ATOM 899 C C . THR A 1 117 ? 5.663 3.541 25.244 1.00 97.12 117 THR A C 1
ATOM 901 O O . THR A 1 117 ? 5.863 4.754 25.303 1.00 97.12 117 THR A O 1
ATOM 904 N N . VAL A 1 118 ? 4.704 2.944 25.953 1.00 97.25 118 VAL A N 1
ATOM 905 C CA . VAL A 1 118 ? 3.880 3.642 26.946 1.00 97.25 118 VAL A CA 1
ATOM 906 C C . VAL A 1 118 ? 4.113 3.019 28.318 1.00 97.25 118 VAL A C 1
ATOM 908 O O . VAL A 1 118 ? 3.815 1.848 28.538 1.00 97.25 118 VAL A O 1
ATOM 911 N N . GLU A 1 119 ? 4.640 3.812 29.248 1.00 97.25 119 GLU A N 1
ATOM 912 C CA . GLU A 1 119 ? 4.871 3.419 30.636 1.00 97.25 119 GLU A CA 1
ATOM 913 C C . GLU A 1 119 ? 3.642 3.750 31.482 1.00 97.25 119 GLU A C 1
ATOM 915 O O . GLU A 1 119 ? 3.249 4.915 31.618 1.00 97.25 119 GLU A O 1
ATOM 920 N N . VAL A 1 120 ? 3.048 2.718 32.081 1.00 97.12 120 VAL A N 1
ATOM 921 C CA . VAL A 1 120 ? 1.861 2.841 32.931 1.00 97.12 120 VAL A CA 1
ATOM 922 C C . VAL A 1 120 ? 2.205 2.409 34.351 1.00 97.12 120 VAL A C 1
ATOM 924 O O . VAL A 1 120 ? 2.683 1.303 34.585 1.00 97.12 120 VAL A O 1
ATOM 927 N N . THR A 1 121 ? 1.926 3.281 35.314 1.00 96.69 121 THR A N 1
ATOM 928 C CA . THR A 1 121 ? 1.980 2.973 36.747 1.00 96.69 121 THR A CA 1
ATOM 929 C C . THR A 1 121 ? 0.585 3.098 37.351 1.00 96.69 121 THR A C 1
ATOM 931 O O . THR A 1 121 ? -0.360 3.544 36.701 1.00 96.69 121 THR A O 1
ATOM 934 N N . GLN A 1 122 ? 0.435 2.795 38.643 1.00 95.50 122 GLN A N 1
ATOM 935 C CA . GLN A 1 122 ? -0.832 3.035 39.337 1.00 95.50 122 GLN A CA 1
ATOM 936 C C . GLN A 1 122 ? -1.255 4.518 39.302 1.00 95.50 122 GLN A C 1
ATOM 938 O O . GLN A 1 122 ? -2.442 4.821 39.440 1.00 95.50 122 GLN A O 1
ATOM 943 N N . LYS A 1 123 ? -0.314 5.462 39.142 1.00 96.06 123 LYS A N 1
ATOM 944 C CA . LYS A 1 123 ? -0.565 6.911 39.237 1.00 96.06 123 LYS A CA 1
ATOM 945 C C . LYS A 1 123 ? -0.352 7.681 37.939 1.00 96.06 123 LYS A C 1
ATOM 947 O O . LYS A 1 123 ? -0.947 8.745 37.812 1.00 96.06 123 LYS A O 1
ATOM 952 N N . THR A 1 124 ? 0.427 7.163 36.995 1.00 96.62 124 THR A N 1
ATOM 953 C CA . THR A 1 124 ? 0.853 7.907 35.802 1.00 96.62 124 THR A CA 1
ATOM 954 C C . THR A 1 124 ? 0.764 7.064 34.538 1.00 96.62 124 THR A C 1
ATOM 956 O O . THR A 1 124 ? 0.982 5.856 34.578 1.00 96.62 124 THR A O 1
ATOM 959 N N . ILE A 1 125 ? 0.535 7.736 33.415 1.00 97.94 125 ILE A N 1
ATOM 960 C CA . ILE A 1 125 ? 0.761 7.224 32.065 1.00 97.94 125 ILE A CA 1
ATOM 961 C C . ILE A 1 125 ? 1.673 8.220 31.347 1.00 97.94 125 ILE A C 1
ATOM 963 O O . ILE A 1 125 ? 1.453 9.428 31.443 1.00 97.94 125 ILE A O 1
ATOM 967 N N . LYS A 1 126 ? 2.727 7.743 30.690 1.00 96.62 126 LYS A N 1
ATOM 968 C CA . LYS A 1 126 ? 3.651 8.595 29.928 1.00 96.62 126 LYS A CA 1
ATOM 969 C C . LYS A 1 126 ? 4.301 7.807 28.796 1.00 96.62 126 LYS A C 1
ATOM 971 O O . LYS A 1 126 ? 4.346 6.580 28.841 1.00 96.62 126 LYS A O 1
ATOM 976 N N . SER A 1 127 ? 4.829 8.513 27.806 1.00 96.06 127 SER A N 1
ATOM 977 C CA . SER A 1 127 ? 5.699 7.903 26.802 1.00 96.06 127 SER A CA 1
ATOM 978 C C . SER A 1 127 ? 7.021 7.476 27.448 1.00 96.06 127 SER A C 1
ATOM 980 O O . SER A 1 127 ? 7.580 8.224 28.254 1.00 96.06 127 SER A O 1
ATOM 982 N N . GLY A 1 128 ? 7.475 6.271 27.119 1.00 95.50 128 GLY A N 1
ATOM 983 C CA . GLY A 1 128 ? 8.792 5.747 27.482 1.00 95.50 128 GLY A CA 1
ATOM 984 C C . GLY A 1 128 ? 9.755 5.788 26.298 1.00 95.50 128 GLY A C 1
ATOM 985 O O . GLY A 1 128 ? 9.496 6.453 25.292 1.00 95.50 128 GLY A O 1
ATOM 986 N N . ASP A 1 129 ? 10.843 5.032 26.401 1.00 96.31 129 ASP A N 1
ATOM 987 C CA . ASP A 1 129 ? 11.836 4.936 25.332 1.00 96.31 129 ASP A CA 1
ATOM 988 C C . ASP A 1 129 ? 11.303 4.130 24.144 1.00 96.31 129 ASP A C 1
ATOM 990 O O . ASP A 1 129 ? 10.863 2.984 24.278 1.00 96.31 129 ASP A O 1
ATOM 994 N N . ASN A 1 130 ? 11.342 4.734 22.959 1.00 96.44 130 ASN A N 1
ATOM 995 C CA . ASN A 1 130 ? 10.907 4.086 21.726 1.00 96.44 130 ASN A CA 1
ATOM 996 C C . ASN A 1 130 ? 11.876 2.969 21.322 1.00 96.44 130 ASN A C 1
ATOM 998 O O . ASN A 1 130 ? 13.086 3.064 21.527 1.00 96.44 130 ASN A O 1
ATOM 1002 N N . PHE A 1 131 ? 11.349 1.941 20.662 1.00 95.38 131 PHE A N 1
ATOM 1003 C CA . PHE A 1 131 ? 12.145 0.845 20.118 1.00 95.38 131 PHE A CA 1
ATOM 1004 C C . PHE A 1 131 ? 11.945 0.718 18.611 1.00 95.38 131 PHE A C 1
ATOM 1006 O O . PHE A 1 131 ? 10.948 1.166 18.041 1.00 95.38 131 PHE A O 1
ATOM 1013 N N . LYS A 1 132 ? 12.918 0.093 17.940 1.00 93.75 132 LYS A N 1
ATOM 1014 C CA . LYS A 1 132 ? 12.836 -0.135 16.498 1.00 93.75 132 LYS A CA 1
ATOM 1015 C C . LYS A 1 132 ? 11.717 -1.133 16.206 1.00 93.75 132 LYS A C 1
ATOM 1017 O O . L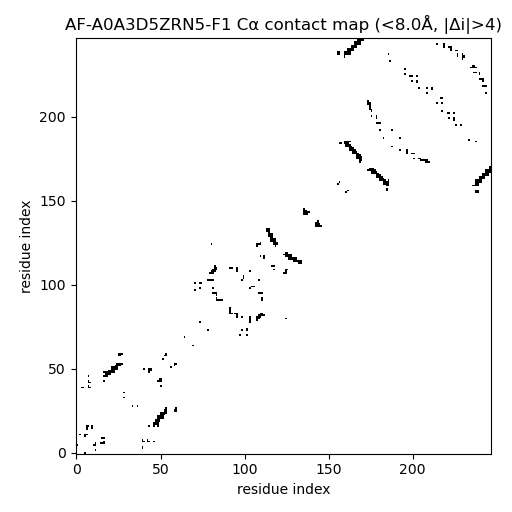YS A 1 132 ? 11.841 -2.320 16.499 1.00 93.75 132 LYS A O 1
ATOM 1022 N N . ALA A 1 133 ? 10.660 -0.644 15.576 1.00 91.56 133 ALA A N 1
ATOM 1023 C CA . ALA A 1 133 ? 9.562 -1.439 15.057 1.00 91.56 133 ALA A CA 1
ATOM 1024 C C . ALA A 1 133 ? 9.262 -1.017 13.616 1.00 91.56 133 ALA A C 1
ATOM 1026 O O . ALA A 1 133 ? 9.667 0.054 13.168 1.00 91.56 133 ALA A O 1
ATOM 1027 N N . GLY A 1 134 ? 8.577 -1.878 12.875 1.00 86.19 134 GLY A N 1
ATOM 1028 C CA . GLY A 1 134 ? 8.249 -1.620 11.483 1.00 86.19 134 GLY A CA 1
ATOM 1029 C C . GLY A 1 134 ? 7.539 -2.802 10.849 1.00 86.19 134 GLY A C 1
ATOM 1030 O O . GLY A 1 134 ? 7.218 -3.788 11.513 1.00 86.19 134 GLY A O 1
ATOM 1031 N N . THR A 1 135 ? 7.309 -2.689 9.549 1.00 85.19 135 THR A N 1
ATOM 1032 C CA . THR A 1 135 ? 6.678 -3.746 8.759 1.00 85.19 135 THR A CA 1
ATOM 1033 C C . THR A 1 135 ? 7.754 -4.602 8.104 1.00 85.19 135 THR A C 1
ATOM 1035 O O . THR A 1 135 ? 8.776 -4.081 7.664 1.00 85.19 135 THR A O 1
ATOM 1038 N N . ARG A 1 136 ? 7.515 -5.911 8.021 1.00 82.81 136 ARG A N 1
ATOM 1039 C CA . ARG A 1 136 ? 8.264 -6.818 7.146 1.00 82.81 136 ARG A CA 1
ATOM 1040 C C . ARG A 1 136 ? 7.321 -7.352 6.090 1.00 82.81 136 ARG A C 1
ATOM 1042 O O . ARG A 1 136 ? 6.174 -7.673 6.403 1.00 82.81 136 ARG A O 1
ATOM 1049 N N . LEU A 1 137 ? 7.798 -7.406 4.858 1.00 83.88 137 LEU A N 1
ATOM 1050 C CA . LEU A 1 137 ? 7.007 -7.871 3.732 1.00 83.88 137 LEU A CA 1
ATOM 1051 C C . LEU A 1 137 ? 7.306 -9.348 3.497 1.00 83.88 137 LEU A C 1
ATOM 1053 O O . LEU A 1 137 ? 8.427 -9.807 3.702 1.00 83.88 137 LEU A O 1
ATOM 1057 N N . VAL A 1 138 ? 6.284 -10.095 3.096 1.00 84.25 138 VAL A N 1
ATOM 1058 C CA . VAL A 1 138 ? 6.415 -11.511 2.755 1.00 84.25 138 VAL A CA 1
ATOM 1059 C C . VAL A 1 138 ? 6.095 -11.650 1.279 1.00 84.25 138 VAL A C 1
ATOM 1061 O O . VAL A 1 138 ? 5.007 -11.257 0.851 1.00 84.25 138 VAL A O 1
ATOM 1064 N N . ASP A 1 139 ? 7.039 -12.189 0.515 1.00 82.62 139 ASP A N 1
ATOM 1065 C CA . ASP A 1 139 ? 6.865 -12.474 -0.905 1.00 82.62 139 ASP A CA 1
ATOM 1066 C C . ASP A 1 139 ? 7.267 -13.926 -1.189 1.00 82.62 139 ASP A C 1
ATOM 1068 O O . ASP A 1 139 ? 8.430 -14.317 -1.091 1.00 82.62 139 ASP A O 1
ATOM 1072 N N . GLY A 1 140 ? 6.271 -14.765 -1.478 1.00 83.38 140 GLY A N 1
ATOM 1073 C CA . GLY A 1 140 ? 6.463 -16.207 -1.596 1.00 83.38 140 GLY A CA 1
ATOM 1074 C C . GLY A 1 140 ? 6.914 -16.843 -0.277 1.00 83.38 140 GLY A C 1
ATOM 1075 O O . GLY A 1 140 ? 6.174 -16.841 0.705 1.00 83.38 140 GLY A O 1
ATOM 1076 N N . ILE A 1 141 ? 8.107 -17.441 -0.284 1.00 81.06 141 ILE A N 1
ATOM 1077 C CA . ILE A 1 141 ? 8.706 -18.138 0.872 1.00 81.06 141 ILE A CA 1
ATOM 1078 C C . ILE A 1 141 ? 9.628 -17.193 1.661 1.00 81.06 141 ILE A C 1
ATOM 1080 O O . ILE A 1 141 ? 9.962 -17.457 2.816 1.00 81.06 141 ILE A O 1
ATOM 1084 N N . GLU A 1 142 ? 10.037 -16.081 1.053 1.00 75.75 142 GLU A N 1
ATOM 1085 C CA . GLU A 1 142 ? 11.004 -15.165 1.638 1.00 75.75 142 GLU A CA 1
ATOM 1086 C C . GLU A 1 142 ? 10.304 -14.108 2.495 1.00 75.75 142 GLU A C 1
ATOM 1088 O O . GLU A 1 142 ? 9.303 -13.496 2.110 1.00 75.75 142 GLU A O 1
ATOM 1093 N N . ILE A 1 143 ? 10.858 -13.893 3.688 1.00 77.00 143 ILE A N 1
ATOM 1094 C CA . ILE A 1 143 ? 10.510 -12.756 4.534 1.00 77.00 143 ILE A CA 1
ATOM 1095 C C . ILE A 1 143 ? 11.561 -11.695 4.253 1.00 77.00 143 ILE A C 1
ATOM 1097 O O . ILE A 1 143 ? 12.679 -11.764 4.771 1.00 77.00 143 ILE A O 1
ATOM 1101 N N . ASP A 1 144 ? 11.199 -10.728 3.423 1.00 66.31 144 ASP A N 1
ATOM 1102 C CA . ASP A 1 144 ? 12.093 -9.638 3.092 1.00 66.31 144 ASP A CA 1
ATOM 1103 C C . ASP A 1 144 ? 12.133 -8.643 4.261 1.00 66.31 144 ASP A C 1
ATOM 1105 O O . ASP A 1 144 ? 11.126 -8.064 4.689 1.00 66.31 144 ASP A O 1
ATOM 1109 N N . GLY A 1 145 ? 13.325 -8.507 4.838 1.00 59.03 145 GLY A N 1
ATOM 1110 C CA . GLY A 1 145 ? 13.635 -7.502 5.850 1.00 59.03 145 GLY A CA 1
ATOM 1111 C C . GLY A 1 145 ? 14.191 -6.212 5.253 1.00 59.03 145 GLY A C 1
ATOM 1112 O O . GLY A 1 145 ? 14.542 -5.316 6.023 1.00 59.03 145 GLY A O 1
ATOM 1113 N N . SER A 1 146 ? 14.336 -6.136 3.927 1.00 54.66 146 SER A N 1
ATOM 1114 C CA . SER A 1 146 ? 14.985 -5.024 3.249 1.00 54.66 146 SER A CA 1
ATOM 1115 C C . SER A 1 146 ? 14.014 -3.896 2.901 1.00 54.66 146 SER A C 1
ATOM 1117 O O . SER A 1 146 ? 12.838 -4.085 2.581 1.00 54.66 146 SER A O 1
ATOM 1119 N N . ASP A 1 147 ? 14.534 -2.678 3.037 1.00 59.06 147 ASP A N 1
ATOM 1120 C CA . ASP A 1 147 ? 13.871 -1.440 2.661 1.00 59.06 147 ASP A CA 1
ATOM 1121 C C . ASP A 1 147 ? 13.389 -1.512 1.214 1.00 59.06 147 ASP A C 1
ATOM 1123 O O . ASP A 1 147 ? 14.188 -1.828 0.347 1.00 59.06 147 ASP A O 1
ATOM 1127 N N . SER A 1 148 ? 12.119 -1.153 0.994 1.00 67.00 148 SER A N 1
ATOM 1128 C CA . SER A 1 148 ? 11.383 -0.641 -0.188 1.00 67.00 148 SER A CA 1
ATOM 1129 C C . SER A 1 148 ? 11.959 -0.617 -1.626 1.00 67.00 148 SER A C 1
ATOM 1131 O O . SER A 1 148 ? 11.218 -0.222 -2.522 1.00 67.00 148 SER A O 1
ATOM 1133 N N . VAL A 1 149 ? 13.211 -0.974 -1.915 1.00 77.25 149 VAL A N 1
ATOM 1134 C CA . VAL A 1 149 ? 13.876 -0.863 -3.219 1.00 77.25 149 VAL A CA 1
ATOM 1135 C C . VAL A 1 149 ? 13.223 -1.796 -4.227 1.00 77.25 149 VAL A C 1
ATOM 1137 O O . VAL A 1 149 ? 12.816 -1.334 -5.286 1.00 77.25 149 VAL A O 1
ATOM 1140 N N . VAL A 1 150 ? 13.002 -3.065 -3.872 1.00 84.38 150 VAL A N 1
ATOM 1141 C CA . VAL A 1 150 ? 12.335 -4.026 -4.767 1.00 84.38 150 VAL A CA 1
ATOM 1142 C C . VAL A 1 150 ? 10.914 -3.566 -5.107 1.00 84.38 150 VAL A C 1
ATOM 1144 O O . VAL A 1 150 ? 10.509 -3.602 -6.268 1.00 84.38 150 VAL A O 1
ATOM 1147 N N . LEU A 1 151 ? 10.153 -3.079 -4.120 1.00 85.69 151 LEU A N 1
ATOM 1148 C CA . LEU A 1 151 ? 8.820 -2.520 -4.370 1.00 85.69 151 LEU A CA 1
ATOM 1149 C C . LEU A 1 151 ? 8.873 -1.257 -5.230 1.00 85.69 151 LEU A C 1
ATOM 1151 O O . LEU A 1 151 ? 8.044 -1.097 -6.121 1.00 85.69 151 LEU A O 1
ATOM 1155 N N . ARG A 1 152 ? 9.841 -0.372 -4.989 1.00 87.00 152 ARG A N 1
ATOM 1156 C CA . ARG A 1 152 ? 10.034 0.850 -5.774 1.00 87.00 152 ARG A CA 1
ATOM 1157 C C . ARG A 1 152 ? 10.330 0.523 -7.232 1.00 87.00 152 ARG A C 1
ATOM 1159 O O . ARG A 1 152 ? 9.729 1.131 -8.112 1.00 87.00 152 ARG A O 1
ATOM 1166 N N . ASP A 1 153 ? 11.184 -0.465 -7.475 1.00 89.38 153 ASP A N 1
ATOM 1167 C CA . ASP A 1 153 ? 11.492 -0.947 -8.818 1.00 89.38 153 ASP A CA 1
ATOM 1168 C C . ASP A 1 153 ? 10.249 -1.546 -9.482 1.00 89.38 153 ASP A C 1
ATOM 1170 O O . ASP A 1 153 ? 9.931 -1.191 -10.616 1.00 89.38 153 ASP A O 1
ATOM 1174 N N . ARG A 1 154 ? 9.481 -2.380 -8.765 1.00 90.31 154 ARG A N 1
ATOM 1175 C CA . ARG A 1 154 ? 8.215 -2.941 -9.272 1.00 90.31 154 ARG A CA 1
ATOM 1176 C C . ARG A 1 154 ? 7.205 -1.856 -9.642 1.00 90.31 154 ARG A C 1
ATOM 1178 O O . ARG A 1 154 ? 6.628 -1.931 -10.724 1.00 90.31 154 ARG A O 1
ATOM 1185 N N . ILE A 1 155 ? 7.012 -0.854 -8.780 1.00 90.31 155 ILE A N 1
ATOM 1186 C CA . ILE A 1 155 ? 6.112 0.280 -9.040 1.00 90.31 155 ILE A CA 1
ATOM 1187 C C . ILE A 1 155 ? 6.576 1.023 -10.293 1.00 90.31 155 ILE A C 1
ATOM 1189 O O . ILE A 1 155 ? 5.801 1.170 -11.236 1.00 90.31 155 ILE A O 1
ATOM 1193 N N . HIS A 1 156 ? 7.856 1.390 -10.360 1.00 91.62 156 HIS A N 1
ATOM 1194 C CA . HIS A 1 156 ? 8.405 2.142 -11.484 1.00 91.62 156 HIS A CA 1
ATOM 1195 C C . HIS A 1 156 ? 8.270 1.391 -12.819 1.00 91.62 156 HIS A C 1
ATOM 1197 O O . HIS A 1 156 ? 7.825 1.962 -13.815 1.00 91.62 156 HIS A O 1
ATOM 1203 N N . ILE A 1 157 ? 8.578 0.089 -12.831 1.00 93.81 157 ILE A N 1
ATOM 1204 C CA . ILE A 1 157 ? 8.414 -0.766 -14.013 1.00 93.81 157 ILE A CA 1
ATOM 1205 C C . ILE A 1 157 ? 6.932 -0.886 -14.399 1.00 93.81 157 ILE A C 1
ATOM 1207 O O . ILE A 1 157 ? 6.618 -0.883 -15.588 1.00 93.81 157 ILE A O 1
ATOM 1211 N N . SER A 1 158 ? 6.016 -0.979 -13.429 1.00 93.69 158 SER A N 1
ATOM 1212 C CA . SER A 1 158 ? 4.577 -1.100 -13.705 1.00 93.69 158 SER A CA 1
ATOM 1213 C C . SER A 1 158 ? 3.966 0.161 -14.328 1.00 93.69 158 SER A C 1
ATOM 1215 O O . SER A 1 158 ? 3.060 0.056 -15.154 1.00 93.69 158 SER A O 1
ATOM 1217 N N . GLU A 1 159 ? 4.478 1.343 -13.974 1.00 91.38 159 GLU A N 1
ATOM 1218 C CA . GLU A 1 159 ? 3.965 2.634 -14.445 1.00 91.38 159 GLU A CA 1
ATOM 1219 C C . GLU A 1 159 ? 4.588 3.049 -15.787 1.00 91.38 159 GLU A C 1
ATOM 1221 O O . GLU A 1 159 ? 3.884 3.407 -16.746 1.00 91.38 159 GLU A O 1
ATOM 1226 N N . ASP A 1 160 ? 5.917 2.970 -15.870 1.00 92.25 160 ASP A N 1
ATOM 1227 C CA . ASP A 1 160 ? 6.692 3.550 -16.965 1.00 92.25 160 ASP A CA 1
ATOM 1228 C C . ASP A 1 160 ? 7.356 2.515 -17.880 1.00 92.25 160 ASP A C 1
ATOM 1230 O O . ASP A 1 160 ? 7.787 2.865 -18.981 1.00 92.25 160 ASP A O 1
ATOM 1234 N N . GLY A 1 161 ? 7.379 1.242 -17.485 1.00 93.31 161 GLY A N 1
ATOM 1235 C CA . GLY A 1 161 ? 8.031 0.170 -18.229 1.00 93.31 161 GLY A CA 1
ATOM 1236 C C . GLY A 1 161 ? 9.545 0.116 -18.019 1.00 93.31 161 GLY A C 1
ATOM 1237 O O . GLY A 1 161 ? 10.140 0.861 -17.238 1.00 93.31 161 GLY A O 1
ATOM 1238 N N . ILE A 1 162 ? 10.184 -0.798 -18.745 1.00 95.25 162 ILE A N 1
ATOM 1239 C CA . ILE A 1 162 ? 11.625 -1.048 -18.694 1.00 95.25 162 ILE A CA 1
ATOM 1240 C C . ILE A 1 162 ? 12.211 -1.139 -20.103 1.00 95.25 162 ILE A C 1
ATOM 1242 O O . ILE A 1 162 ? 11.601 -1.675 -21.035 1.00 95.25 162 ILE A O 1
ATOM 1246 N N . MET A 1 163 ? 13.424 -0.617 -20.247 1.00 94.19 163 MET A N 1
ATOM 1247 C CA . MET A 1 163 ? 14.237 -0.702 -21.450 1.00 94.19 163 MET A CA 1
ATOM 1248 C C . MET A 1 163 ? 15.609 -1.263 -21.096 1.00 94.19 163 MET A C 1
ATOM 1250 O O . MET A 1 163 ? 16.353 -0.667 -20.318 1.00 94.19 163 MET A O 1
ATOM 1254 N N . VAL A 1 164 ? 15.950 -2.395 -21.699 1.00 95.38 164 VAL A N 1
ATOM 1255 C CA . VAL A 1 164 ? 17.270 -3.016 -21.614 1.00 95.38 164 VAL A CA 1
ATOM 1256 C C . VAL A 1 164 ? 18.016 -2.707 -22.900 1.00 95.38 164 VAL A C 1
ATOM 1258 O O . VAL A 1 164 ? 17.494 -2.933 -23.993 1.00 95.38 164 VAL A O 1
ATOM 1261 N N . ILE A 1 165 ? 19.220 -2.156 -22.775 1.00 94.88 165 ILE A N 1
ATOM 1262 C CA . ILE A 1 165 ? 20.027 -1.735 -23.919 1.00 94.88 165 ILE A CA 1
ATOM 1263 C C . ILE A 1 165 ? 21.346 -2.454 -23.867 1.00 94.88 165 ILE A C 1
ATOM 1265 O O . ILE A 1 165 ? 22.163 -2.182 -22.994 1.00 94.88 165 ILE A O 1
ATOM 1269 N N . VAL A 1 166 ? 21.533 -3.360 -24.811 1.00 94.00 166 VAL A N 1
ATOM 1270 C CA . VAL A 1 166 ? 22.757 -4.127 -24.961 1.00 94.00 166 VAL A CA 1
ATOM 1271 C C . VAL A 1 166 ? 23.652 -3.382 -25.937 1.00 94.00 166 VAL A C 1
ATOM 1273 O O . VAL A 1 166 ? 23.250 -3.083 -27.062 1.00 94.00 166 VAL A O 1
ATOM 1276 N N . VAL A 1 167 ? 24.849 -3.039 -25.483 1.00 91.62 167 VAL A N 1
ATOM 1277 C CA . VAL A 1 167 ? 25.888 -2.373 -26.265 1.00 91.62 167 VAL A CA 1
ATOM 1278 C C . VAL A 1 167 ? 27.036 -3.359 -26.414 1.00 91.62 167 VAL A C 1
ATOM 1280 O O . VAL A 1 167 ? 27.660 -3.718 -25.416 1.00 91.62 167 VAL A O 1
ATOM 1283 N N . CYS A 1 168 ? 27.297 -3.802 -27.640 1.00 89.81 168 CYS A N 1
ATOM 1284 C CA . CYS A 1 168 ? 28.396 -4.711 -27.945 1.00 89.81 168 CYS A CA 1
ATOM 1285 C C . CYS A 1 168 ? 29.605 -3.907 -28.419 1.00 89.81 168 CYS A C 1
ATOM 1287 O O . CYS A 1 168 ? 29.496 -3.147 -29.385 1.00 89.81 168 CYS A O 1
ATOM 1289 N N . ILE A 1 169 ? 30.734 -4.074 -27.739 1.00 87.81 169 ILE A N 1
ATOM 1290 C CA . ILE A 1 169 ? 31.997 -3.382 -27.996 1.00 87.81 169 ILE A CA 1
ATOM 1291 C C . ILE A 1 169 ? 33.045 -4.438 -28.329 1.00 87.81 169 ILE A C 1
ATOM 1293 O O . ILE A 1 169 ? 33.118 -5.446 -27.635 1.00 87.81 169 ILE A O 1
ATOM 1297 N N . ASP A 1 170 ? 33.848 -4.206 -29.355 1.00 86.56 170 ASP A N 1
ATOM 1298 C CA . ASP A 1 170 ? 34.969 -5.081 -29.692 1.00 86.56 170 ASP A CA 1
ATOM 1299 C C . ASP A 1 170 ? 36.109 -4.896 -28.678 1.00 86.56 170 ASP A C 1
ATOM 1301 O O . ASP A 1 170 ? 36.527 -3.769 -28.394 1.00 86.56 170 ASP A O 1
ATOM 1305 N N . GLU A 1 171 ? 36.605 -5.992 -28.104 1.00 82.00 171 GLU A N 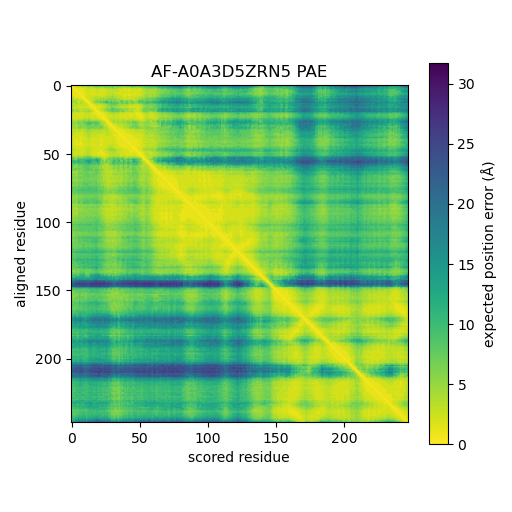1
ATOM 1306 C CA . GLU A 1 171 ? 37.584 -5.937 -27.008 1.00 82.00 171 GLU A CA 1
ATOM 1307 C C . GLU A 1 171 ? 38.943 -5.351 -27.436 1.00 82.00 171 GLU A C 1
ATOM 1309 O O . GLU A 1 171 ? 39.603 -4.662 -26.653 1.00 82.00 171 GLU A O 1
ATOM 1314 N N . LEU A 1 172 ? 39.359 -5.581 -28.684 1.00 82.69 172 LEU A N 1
ATOM 1315 C CA . LEU A 1 172 ? 40.685 -5.207 -29.184 1.00 82.69 172 LEU A CA 1
ATOM 1316 C C . LEU A 1 172 ? 40.740 -3.758 -29.671 1.00 82.69 172 LEU A C 1
ATOM 1318 O O . LEU A 1 172 ? 41.705 -3.032 -29.407 1.00 82.69 172 LEU A O 1
ATOM 1322 N N . SER A 1 173 ? 39.720 -3.331 -30.405 1.00 80.69 173 SER A N 1
ATOM 1323 C CA . SER A 1 173 ? 39.603 -1.990 -30.979 1.00 80.69 173 SER A CA 1
ATOM 1324 C C . SER A 1 173 ? 38.947 -1.001 -30.019 1.00 80.69 173 SER A C 1
ATOM 1326 O O . SER A 1 173 ? 39.275 0.180 -30.074 1.00 80.69 173 SER A O 1
ATOM 1328 N N . GLY A 1 174 ? 38.105 -1.467 -29.090 1.00 78.31 174 GLY A N 1
ATOM 1329 C CA . GLY A 1 174 ? 37.282 -0.608 -28.235 1.00 78.31 174 GLY A CA 1
ATOM 1330 C C . GLY A 1 174 ? 36.110 0.035 -28.982 1.00 78.31 174 GLY A C 1
ATOM 1331 O O . GLY A 1 174 ? 35.472 0.944 -28.450 1.00 78.31 174 GLY A O 1
ATOM 1332 N N . GLU A 1 175 ? 35.828 -0.402 -30.212 1.00 82.62 175 GLU A N 1
ATOM 1333 C CA . GLU A 1 175 ? 34.799 0.188 -31.063 1.00 82.62 175 GLU A CA 1
ATOM 1334 C C . GLU A 1 175 ? 33.420 -0.444 -30.851 1.00 82.62 175 GLU A C 1
ATOM 1336 O O . GLU A 1 175 ? 33.271 -1.619 -30.510 1.00 82.62 175 GLU A O 1
ATOM 1341 N N . LEU A 1 176 ? 32.375 0.346 -31.103 1.00 85.94 176 LEU A N 1
ATOM 1342 C CA . LEU A 1 176 ? 30.996 -0.129 -31.073 1.00 85.94 176 LEU A CA 1
ATOM 1343 C C . LEU A 1 176 ? 30.716 -1.073 -32.252 1.00 85.94 176 LEU A C 1
ATOM 1345 O O . LEU A 1 176 ? 30.636 -0.634 -33.400 1.00 85.94 176 LEU A O 1
ATOM 1349 N N . VAL A 1 177 ? 30.418 -2.335 -31.949 1.00 87.81 177 VAL A N 1
ATOM 1350 C CA . VAL A 1 177 ? 30.011 -3.345 -32.936 1.00 87.81 177 VAL A CA 1
ATOM 1351 C C . VAL A 1 177 ? 28.518 -3.232 -33.232 1.00 87.81 177 VAL A C 1
ATOM 1353 O O . VAL A 1 177 ? 28.099 -3.108 -34.385 1.00 87.81 177 VAL A O 1
ATOM 1356 N N . SER A 1 178 ? 27.680 -3.270 -32.192 1.00 88.62 178 SER A N 1
ATOM 1357 C CA . SER A 1 178 ? 26.225 -3.277 -32.358 1.00 88.62 178 SER A CA 1
ATOM 1358 C C . SER A 1 178 ? 25.476 -2.784 -31.118 1.00 88.62 178 SER A C 1
ATOM 1360 O O . SER A 1 178 ? 26.022 -2.693 -30.019 1.00 88.62 178 SER A O 1
ATOM 1362 N N . THR A 1 179 ? 24.200 -2.426 -31.310 1.00 90.94 179 THR A N 1
ATOM 1363 C CA . THR A 1 179 ? 23.283 -2.091 -30.213 1.00 90.94 179 THR A CA 1
ATOM 1364 C C . THR A 1 179 ? 21.949 -2.806 -30.375 1.00 90.94 179 THR A C 1
ATOM 1366 O O . THR A 1 179 ? 21.327 -2.803 -31.448 1.00 90.94 179 THR A O 1
ATOM 1369 N N . GLU A 1 180 ? 21.469 -3.382 -29.282 1.00 91.81 180 GLU A N 1
ATOM 1370 C CA . GLU A 1 180 ? 20.160 -4.008 -29.196 1.00 91.81 180 GLU A CA 1
ATOM 1371 C C . GLU A 1 180 ? 19.329 -3.347 -28.098 1.00 91.81 180 GLU A C 1
ATOM 1373 O O . GLU A 1 180 ? 19.834 -2.985 -27.039 1.00 91.81 180 GLU A O 1
ATOM 1378 N N . ILE A 1 181 ? 18.042 -3.136 -28.377 1.00 92.69 181 ILE A N 1
ATOM 1379 C CA . ILE A 1 181 ? 17.111 -2.488 -27.454 1.00 92.69 181 ILE A CA 1
ATOM 1380 C C . ILE A 1 181 ? 15.937 -3.434 -27.260 1.00 92.69 181 ILE A C 1
ATOM 1382 O O . ILE A 1 181 ? 15.177 -3.686 -28.196 1.00 92.69 181 ILE A O 1
ATOM 1386 N N . ILE A 1 182 ? 15.770 -3.908 -26.033 1.00 91.88 182 ILE A N 1
ATOM 1387 C CA . ILE A 1 182 ? 14.636 -4.716 -25.605 1.00 91.88 182 ILE A CA 1
ATOM 1388 C C . ILE A 1 182 ? 13.766 -3.825 -24.726 1.00 91.88 182 ILE A C 1
ATOM 1390 O O . ILE A 1 182 ? 14.230 -3.282 -23.727 1.00 91.88 182 ILE A O 1
ATOM 1394 N N . ASN A 1 183 ? 12.498 -3.655 -25.089 1.00 90.75 183 ASN A N 1
ATOM 1395 C CA . ASN A 1 183 ? 11.557 -2.848 -24.316 1.00 90.75 183 ASN A CA 1
ATOM 1396 C C . ASN A 1 183 ? 10.350 -3.683 -23.865 1.00 90.75 183 ASN A C 1
ATOM 1398 O O . ASN A 1 183 ? 9.907 -4.607 -24.561 1.00 90.75 183 ASN A O 1
ATOM 1402 N N . ARG A 1 184 ? 9.833 -3.364 -22.676 1.00 91.69 184 ARG A N 1
ATOM 1403 C CA . ARG A 1 184 ? 8.605 -3.927 -22.102 1.00 91.69 184 ARG A CA 1
ATOM 1404 C C . ARG A 1 184 ? 7.846 -2.819 -21.379 1.00 91.69 184 ARG A C 1
ATOM 1406 O O . ARG A 1 184 ? 8.434 -2.087 -20.594 1.00 91.69 184 ARG A O 1
ATOM 1413 N N . GLY A 1 185 ? 6.550 -2.681 -21.653 1.00 87.12 185 GLY A N 1
ATOM 1414 C CA . GLY A 1 185 ? 5.712 -1.641 -21.033 1.00 87.12 185 GLY A CA 1
ATOM 1415 C C . GLY A 1 185 ? 5.925 -0.219 -21.576 1.00 87.12 185 GLY A C 1
ATOM 1416 O O . GLY A 1 185 ? 5.292 0.716 -21.092 1.00 87.12 185 GLY A O 1
ATOM 1417 N N . VAL A 1 186 ? 6.764 -0.050 -22.605 1.00 87.25 186 VAL A N 1
ATOM 1418 C CA . VAL A 1 186 ? 7.004 1.233 -23.282 1.00 87.25 186 VAL A CA 1
ATOM 1419 C C . VAL A 1 186 ? 6.388 1.183 -24.676 1.00 87.25 186 VAL A C 1
ATOM 1421 O O . VAL A 1 186 ? 6.663 0.271 -25.449 1.00 87.25 186 VAL A O 1
ATOM 1424 N N . LEU A 1 187 ? 5.556 2.168 -25.016 1.00 82.38 187 LEU A N 1
ATOM 1425 C CA . LEU A 1 187 ? 4.955 2.269 -26.347 1.00 82.38 187 LEU A CA 1
ATOM 1426 C C . LEU A 1 187 ? 6.019 2.672 -27.374 1.00 82.38 187 LEU A C 1
ATOM 1428 O O . LEU A 1 187 ? 6.466 3.819 -27.404 1.00 82.38 187 LEU A O 1
ATOM 1432 N N . MET A 1 188 ? 6.421 1.713 -28.208 1.00 82.00 188 MET A N 1
ATOM 1433 C CA . MET A 1 188 ? 7.489 1.855 -29.193 1.00 82.00 188 MET A CA 1
ATOM 1434 C C . MET A 1 188 ? 7.114 1.180 -30.515 1.00 82.00 188 MET A C 1
ATOM 1436 O O . MET A 1 188 ? 6.680 0.035 -30.539 1.00 82.00 188 MET A O 1
ATOM 1440 N N . ASN A 1 189 ? 7.317 1.899 -31.617 1.00 85.75 189 ASN A N 1
ATOM 1441 C CA . ASN A 1 189 ? 7.143 1.424 -32.989 1.00 85.75 189 ASN A CA 1
ATOM 1442 C C . ASN A 1 189 ? 8.523 1.120 -33.598 1.00 85.75 189 ASN A C 1
ATOM 1444 O O . ASN A 1 189 ? 9.529 1.685 -33.157 1.00 85.75 189 ASN A O 1
ATOM 1448 N N . ASP A 1 190 ? 8.575 0.331 -34.674 1.00 86.56 190 ASP A N 1
ATOM 1449 C CA . ASP A 1 190 ? 9.837 -0.026 -35.346 1.00 86.56 190 ASP A CA 1
ATOM 1450 C C . ASP A 1 190 ? 10.639 1.188 -35.835 1.00 86.56 190 ASP A C 1
ATOM 1452 O O . ASP A 1 190 ? 11.868 1.194 -35.778 1.00 86.56 190 ASP A O 1
ATOM 1456 N N . SER A 1 191 ? 9.963 2.248 -36.291 1.00 87.75 191 SER A N 1
ATOM 1457 C CA . SER A 1 191 ? 10.614 3.506 -36.683 1.00 87.75 191 SER A CA 1
ATOM 1458 C C . SER A 1 191 ? 11.324 4.173 -35.506 1.00 87.75 191 SER A C 1
ATOM 1460 O O . SER A 1 191 ? 12.511 4.470 -35.592 1.00 87.75 191 SER A O 1
ATOM 1462 N N . THR A 1 192 ? 10.628 4.324 -34.380 1.00 86.88 192 THR A N 1
ATOM 1463 C CA . THR A 1 192 ? 11.157 4.890 -33.135 1.00 86.88 192 THR A CA 1
ATOM 1464 C C . THR A 1 192 ? 12.353 4.082 -32.617 1.00 86.88 192 THR A C 1
ATOM 1466 O O . THR A 1 192 ? 13.324 4.649 -32.118 1.00 86.88 192 THR A O 1
ATOM 1469 N N . LEU A 1 193 ? 12.311 2.750 -32.746 1.00 87.88 193 LEU A N 1
ATOM 1470 C CA . LEU A 1 193 ? 13.414 1.877 -32.342 1.00 87.88 193 LEU A CA 1
ATOM 1471 C C . LEU A 1 193 ? 14.646 2.066 -33.241 1.00 87.88 193 LEU A C 1
ATOM 1473 O O . LEU A 1 193 ? 15.766 2.125 -32.733 1.00 87.88 193 LEU A O 1
ATOM 1477 N N . ARG A 1 194 ? 14.451 2.205 -34.559 1.00 89.25 194 ARG A N 1
ATOM 1478 C CA . ARG A 1 194 ? 15.534 2.522 -35.505 1.00 89.25 194 ARG A CA 1
ATOM 1479 C C . ARG A 1 194 ? 16.166 3.882 -35.211 1.00 89.25 194 ARG A C 1
ATOM 1481 O O . ARG A 1 194 ? 17.384 3.956 -35.093 1.00 89.25 194 ARG A O 1
ATOM 1488 N N . GLU A 1 195 ? 15.355 4.917 -34.998 1.00 90.62 195 GLU A N 1
ATOM 1489 C CA . GLU A 1 195 ? 15.833 6.258 -34.627 1.00 90.62 195 GLU A CA 1
ATOM 1490 C C . GLU A 1 195 ? 16.675 6.234 -33.341 1.00 90.62 195 GLU A C 1
ATOM 1492 O O . GLU A 1 195 ? 17.749 6.835 -33.285 1.00 90.62 195 GLU A O 1
ATOM 1497 N N . LEU A 1 196 ? 16.222 5.506 -32.312 1.00 90.44 196 LEU A N 1
ATOM 1498 C CA . LEU A 1 196 ? 16.978 5.326 -31.070 1.00 90.44 196 LEU A CA 1
ATOM 1499 C C . LEU A 1 196 ? 18.323 4.639 -31.311 1.00 90.44 196 LEU A C 1
ATOM 1501 O O . LEU A 1 196 ? 19.337 5.105 -30.792 1.00 90.44 196 LEU A O 1
ATOM 1505 N N . LYS A 1 197 ? 18.351 3.557 -32.099 1.00 90.56 197 LYS A N 1
ATOM 1506 C CA . LYS A 1 197 ? 19.593 2.843 -32.434 1.00 90.56 197 LYS A CA 1
ATOM 1507 C C . LYS A 1 197 ? 20.575 3.738 -33.186 1.00 90.56 197 LYS A C 1
ATOM 1509 O O . LYS A 1 197 ? 21.757 3.758 -32.855 1.00 90.56 197 LYS A O 1
ATOM 1514 N N . GLU A 1 198 ? 20.101 4.524 -34.148 1.00 90.81 198 GLU A N 1
ATOM 1515 C CA . GLU A 1 198 ? 20.944 5.484 -34.867 1.00 90.81 198 GLU A CA 1
ATOM 1516 C C . GLU A 1 198 ? 21.477 6.588 -33.952 1.00 90.81 198 GLU A C 1
ATOM 1518 O O . GLU A 1 198 ? 22.651 6.951 -34.036 1.00 90.81 198 GLU A O 1
ATOM 1523 N N . MET A 1 199 ? 20.642 7.114 -33.055 1.00 90.56 199 MET A N 1
ATOM 1524 C CA . MET A 1 199 ? 21.057 8.130 -32.092 1.00 90.56 199 MET A CA 1
ATOM 1525 C C . MET A 1 199 ? 22.085 7.577 -31.097 1.00 90.56 199 MET A C 1
ATOM 1527 O O . MET A 1 199 ? 23.056 8.268 -30.786 1.00 90.56 199 MET A O 1
ATOM 1531 N N . LEU A 1 200 ? 21.922 6.334 -30.635 1.00 91.12 200 LEU A N 1
ATOM 1532 C CA . LEU A 1 200 ? 22.917 5.652 -29.807 1.00 91.12 200 LEU A CA 1
ATOM 1533 C C . LEU A 1 200 ? 24.222 5.444 -30.570 1.00 91.12 200 LEU A C 1
ATOM 1535 O O . LEU A 1 200 ? 25.269 5.811 -30.050 1.00 91.12 200 LEU A O 1
ATOM 1539 N N . LYS A 1 201 ? 24.164 4.955 -31.816 1.00 89.44 201 LYS A N 1
ATOM 1540 C CA . LYS A 1 201 ? 25.352 4.792 -32.665 1.00 89.44 201 LYS A CA 1
ATOM 1541 C C . LYS A 1 201 ? 26.109 6.109 -32.815 1.00 89.44 201 LYS A C 1
ATOM 1543 O O . LYS A 1 201 ? 27.315 6.121 -32.637 1.00 89.44 201 LYS A O 1
ATOM 1548 N N . LYS A 1 202 ? 25.409 7.221 -33.066 1.00 89.19 202 LYS A N 1
ATOM 1549 C CA . LYS A 1 202 ? 26.010 8.565 -33.149 1.00 89.19 202 LYS A CA 1
ATOM 1550 C C . LYS A 1 202 ? 26.587 9.044 -31.818 1.00 89.19 202 LYS A C 1
ATOM 1552 O O . LYS A 1 202 ? 27.645 9.652 -31.812 1.00 89.19 202 LYS A O 1
ATOM 1557 N N . THR A 1 203 ? 25.895 8.784 -30.709 1.00 87.50 203 THR A N 1
ATOM 1558 C CA . THR A 1 203 ? 26.348 9.190 -29.366 1.00 87.50 203 THR A CA 1
ATOM 1559 C C . THR A 1 203 ? 27.610 8.441 -28.956 1.00 87.50 203 THR A C 1
ATOM 1561 O O . THR A 1 203 ? 28.466 9.010 -28.294 1.00 87.50 203 THR A O 1
ATOM 1564 N N . LEU A 1 204 ? 27.698 7.165 -29.330 1.00 85.88 204 LEU A N 1
ATOM 1565 C CA . LEU A 1 204 ? 28.786 6.262 -28.971 1.00 85.88 204 LEU A CA 1
ATOM 1566 C C . LEU A 1 204 ? 29.937 6.261 -29.991 1.00 85.88 204 LEU A C 1
ATOM 1568 O O . LEU A 1 204 ? 30.970 5.649 -29.742 1.00 85.88 204 LEU A O 1
ATOM 1572 N N . PHE A 1 205 ? 29.771 6.926 -31.135 1.00 82.31 205 PHE A N 1
ATOM 1573 C CA . PHE A 1 205 ? 30.782 6.985 -32.185 1.00 82.31 205 PHE A CA 1
ATOM 1574 C C . PHE A 1 205 ? 31.987 7.826 -31.748 1.00 82.31 205 PHE A C 1
ATOM 1576 O O . PHE A 1 205 ? 31.821 8.963 -31.310 1.00 82.31 205 PHE A O 1
ATOM 1583 N N . GLY A 1 206 ? 33.197 7.285 -31.909 1.00 71.25 206 GLY A N 1
ATOM 1584 C CA . GLY A 1 206 ? 34.446 7.991 -31.599 1.00 71.25 206 GLY A CA 1
ATOM 1585 C C . GLY A 1 206 ? 34.774 8.105 -30.106 1.00 71.25 206 GLY A C 1
ATOM 1586 O O . GLY A 1 206 ? 35.712 8.813 -29.753 1.00 71.25 206 GLY A O 1
ATOM 1587 N N . LEU A 1 207 ? 34.021 7.429 -29.233 1.00 75.12 207 LEU A N 1
ATOM 1588 C CA . LEU A 1 207 ? 34.422 7.228 -27.842 1.00 75.12 207 LEU A CA 1
ATOM 1589 C C . LEU A 1 207 ? 35.459 6.111 -27.784 1.00 75.12 207 LEU A C 1
ATOM 1591 O O . LEU A 1 207 ? 35.162 4.988 -28.184 1.00 75.12 207 LEU A O 1
ATOM 1595 N N . ASP A 1 208 ? 36.644 6.419 -27.263 1.00 69.00 208 ASP A N 1
ATOM 1596 C CA . ASP A 1 208 ? 37.613 5.388 -26.910 1.00 69.00 208 ASP A CA 1
ATOM 1597 C C . ASP A 1 208 ? 37.140 4.694 -25.630 1.00 69.00 208 ASP A C 1
ATOM 1599 O O . ASP A 1 208 ? 37.216 5.238 -24.526 1.00 69.00 208 ASP A O 1
ATOM 1603 N N . MET A 1 209 ? 36.562 3.505 -25.791 1.00 70.12 209 MET A N 1
ATOM 1604 C CA . MET A 1 209 ? 35.990 2.741 -24.684 1.00 70.12 209 MET A CA 1
ATOM 1605 C C . MET A 1 209 ? 37.048 1.910 -23.938 1.00 70.12 209 MET A C 1
ATOM 1607 O O . MET A 1 209 ? 36.695 1.183 -23.008 1.00 70.12 209 MET A O 1
ATOM 1611 N N . LYS A 1 210 ? 38.339 2.018 -24.299 1.00 66.62 210 LYS A N 1
ATOM 1612 C CA . LYS A 1 210 ? 39.448 1.347 -23.594 1.00 66.62 210 LYS A CA 1
ATOM 1613 C C . LYS A 1 210 ? 39.757 1.980 -22.239 1.00 66.62 210 LYS A C 1
ATOM 1615 O O . LYS A 1 210 ? 40.103 1.258 -21.307 1.00 66.62 210 LYS A O 1
ATOM 1620 N N . ASP A 1 211 ? 39.543 3.289 -22.111 1.00 67.31 211 ASP A N 1
ATOM 1621 C CA . ASP A 1 211 ? 39.750 4.049 -20.869 1.00 67.31 211 ASP A CA 1
ATOM 1622 C C . ASP A 1 211 ? 38.556 3.963 -19.888 1.00 67.31 211 ASP A C 1
ATOM 1624 O O . ASP A 1 211 ? 38.590 4.549 -18.805 1.00 67.31 211 ASP A O 1
ATOM 1628 N N . ASP A 1 212 ? 37.498 3.211 -20.229 1.00 72.19 212 ASP A N 1
ATOM 1629 C CA . ASP A 1 212 ? 36.308 2.980 -19.392 1.00 72.19 212 ASP A CA 1
ATOM 1630 C C . ASP A 1 212 ? 36.112 1.474 -19.113 1.00 72.19 212 ASP A C 1
ATOM 1632 O O . ASP A 1 212 ? 35.183 0.851 -19.639 1.00 72.19 212 ASP A O 1
ATOM 1636 N N . PRO A 1 213 ? 36.979 0.843 -18.293 1.00 69.25 213 PRO A N 1
ATOM 1637 C CA . PRO A 1 213 ? 36.985 -0.608 -18.093 1.00 69.25 213 PRO A CA 1
ATOM 1638 C C . PRO A 1 213 ? 35.650 -1.167 -17.574 1.00 69.25 213 PRO A C 1
ATOM 1640 O O . PRO A 1 213 ? 35.260 -2.264 -17.987 1.00 69.25 213 PRO A O 1
ATOM 1643 N N . ASP A 1 214 ? 34.928 -0.393 -16.752 1.00 75.69 214 ASP A N 1
ATOM 1644 C CA . ASP A 1 214 ? 33.608 -0.731 -16.191 1.00 75.69 214 ASP A CA 1
ATOM 1645 C C . ASP A 1 214 ? 32.423 -0.261 -17.059 1.00 75.69 214 ASP A C 1
ATOM 1647 O O . ASP A 1 214 ? 31.247 -0.546 -16.757 1.00 75.69 214 ASP A O 1
ATOM 1651 N N . GLY A 1 215 ? 32.709 0.485 -18.128 1.00 82.75 215 GLY A N 1
ATOM 1652 C CA . GLY A 1 215 ? 31.715 1.031 -19.040 1.00 82.75 215 GLY A CA 1
ATOM 1653 C C . GLY A 1 215 ? 30.769 2.048 -18.386 1.00 82.75 215 GLY A C 1
ATOM 1654 O O . GLY A 1 215 ? 29.607 2.155 -18.786 1.00 82.75 215 GLY A O 1
ATOM 1655 N N . GLN A 1 216 ? 31.182 2.737 -17.318 1.00 86.38 216 GLN A N 1
ATOM 1656 C CA . GLN A 1 216 ? 30.317 3.657 -16.567 1.00 86.38 216 GLN A CA 1
ATOM 1657 C C . GLN A 1 216 ? 29.975 4.917 -17.360 1.00 86.38 216 GLN A C 1
ATOM 1659 O O . GLN A 1 216 ? 28.836 5.405 -17.290 1.00 86.38 216 GLN A O 1
ATOM 1664 N N . VAL A 1 217 ? 30.928 5.426 -18.140 1.00 86.94 217 VAL A N 1
ATOM 1665 C CA . VAL A 1 217 ? 30.722 6.577 -19.024 1.00 86.94 217 VAL A CA 1
ATOM 1666 C C . VAL A 1 217 ? 29.718 6.191 -20.102 1.00 86.94 217 VAL A C 1
ATOM 1668 O O . VAL A 1 217 ? 28.698 6.870 -20.267 1.00 86.94 217 VAL A O 1
ATOM 1671 N N . VAL A 1 218 ? 29.930 5.038 -20.741 1.00 87.81 218 VAL A N 1
ATOM 1672 C CA . VAL A 1 218 ? 29.025 4.491 -21.762 1.00 87.81 218 VAL A CA 1
ATOM 1673 C C . VAL A 1 218 ? 27.618 4.279 -21.189 1.00 87.81 218 VAL A C 1
ATOM 1675 O O . VAL A 1 218 ? 26.641 4.795 -21.739 1.00 87.81 218 VAL A O 1
ATOM 1678 N N . LYS A 1 219 ? 27.485 3.613 -20.032 1.00 91.38 219 LYS A N 1
ATOM 1679 C CA . LYS A 1 219 ? 26.193 3.400 -19.347 1.00 91.38 219 LYS A CA 1
ATOM 1680 C C . LYS A 1 219 ? 25.474 4.720 -19.058 1.00 91.38 219 LYS A C 1
ATOM 1682 O O . LYS A 1 219 ? 24.259 4.819 -19.241 1.00 91.38 219 LYS A O 1
ATOM 1687 N N . THR A 1 220 ? 26.199 5.743 -18.610 1.00 91.88 220 THR A N 1
ATOM 1688 C CA . THR A 1 220 ? 25.626 7.056 -18.279 1.00 91.88 220 THR A CA 1
ATOM 1689 C C . THR A 1 220 ? 25.142 7.794 -19.523 1.00 91.88 220 THR A C 1
ATOM 1691 O O . THR A 1 220 ? 24.026 8.325 -19.524 1.00 91.88 220 THR A O 1
ATOM 1694 N N . MET A 1 221 ? 25.929 7.786 -20.601 1.00 90.38 221 MET A N 1
ATOM 1695 C CA . MET A 1 221 ? 25.541 8.391 -21.876 1.00 90.38 221 MET A CA 1
ATOM 1696 C C . MET A 1 221 ? 24.313 7.705 -22.471 1.00 90.38 221 MET A C 1
ATOM 1698 O O . MET A 1 221 ? 23.342 8.385 -22.804 1.00 90.38 221 MET A O 1
ATOM 1702 N N . VAL A 1 222 ? 24.300 6.369 -22.513 1.00 92.38 222 VAL A N 1
ATOM 1703 C CA . VAL A 1 222 ? 23.156 5.581 -23.000 1.00 92.38 222 VAL A CA 1
ATOM 1704 C C . VAL A 1 222 ? 21.890 5.915 -22.208 1.00 92.38 222 VAL A C 1
ATOM 1706 O O . VAL A 1 222 ? 20.867 6.257 -22.807 1.00 92.38 222 VAL A O 1
ATOM 1709 N N . ARG A 1 223 ? 21.958 5.906 -20.866 1.00 94.62 223 ARG A N 1
ATOM 1710 C CA . ARG A 1 223 ? 20.816 6.280 -20.010 1.00 94.62 223 ARG A CA 1
ATOM 1711 C C . ARG A 1 223 ? 20.308 7.679 -20.326 1.00 94.62 223 ARG A C 1
ATOM 1713 O O . ARG A 1 223 ? 19.108 7.856 -20.517 1.00 94.62 223 ARG A O 1
ATOM 1720 N N . LYS A 1 224 ? 21.199 8.671 -20.392 1.00 93.81 224 LYS A N 1
ATOM 1721 C CA . LYS A 1 224 ? 20.828 10.073 -20.632 1.00 93.81 224 LYS A CA 1
ATOM 1722 C C . LYS A 1 224 ? 20.181 10.258 -22.005 1.00 93.81 224 LYS A C 1
ATOM 1724 O O . LYS A 1 224 ? 19.141 10.910 -22.102 1.00 93.81 224 LYS A O 1
ATOM 1729 N N . THR A 1 225 ? 20.767 9.672 -23.045 1.00 93.25 225 THR A N 1
ATOM 1730 C CA . THR A 1 225 ? 20.280 9.762 -24.425 1.00 93.25 225 THR A CA 1
ATOM 1731 C C . THR A 1 225 ? 18.883 9.164 -24.563 1.00 93.25 225 THR A C 1
ATOM 1733 O O . THR A 1 225 ? 17.973 9.829 -25.064 1.00 93.25 225 THR A O 1
ATOM 1736 N N . ILE A 1 226 ? 18.672 7.955 -24.040 1.00 92.44 226 ILE A N 1
ATOM 1737 C CA . ILE A 1 226 ? 17.375 7.272 -24.122 1.00 92.44 226 ILE A CA 1
ATOM 1738 C C . ILE A 1 226 ? 16.335 7.977 -23.261 1.00 92.44 226 ILE A C 1
ATOM 1740 O O . ILE A 1 226 ? 15.240 8.254 -23.748 1.00 92.44 226 ILE A O 1
ATOM 1744 N N . LYS A 1 227 ? 16.680 8.336 -22.018 1.00 93.62 227 LYS A N 1
ATOM 1745 C CA . LYS A 1 227 ? 15.770 9.044 -21.109 1.00 93.62 227 LYS A CA 1
ATOM 1746 C C . LYS A 1 227 ? 15.244 10.325 -21.747 1.00 93.62 227 LYS A C 1
ATOM 1748 O O . LYS A 1 227 ? 14.039 10.549 -21.773 1.00 93.62 227 LYS A O 1
ATOM 1753 N N . ASN A 1 228 ? 16.134 11.140 -22.313 1.00 92.81 228 ASN A N 1
ATOM 1754 C CA . ASN A 1 228 ? 15.750 12.399 -22.944 1.00 92.81 228 ASN A CA 1
ATOM 1755 C C . ASN A 1 228 ? 14.841 12.189 -24.157 1.00 92.81 228 ASN A C 1
ATOM 1757 O O . ASN A 1 228 ? 13.866 12.921 -24.325 1.00 92.81 228 ASN A O 1
ATOM 1761 N N . TYR A 1 229 ? 15.147 11.203 -25.000 1.00 91.81 229 TYR A N 1
ATOM 1762 C CA . TYR A 1 229 ? 14.347 10.914 -26.185 1.00 91.81 229 TYR A CA 1
ATOM 1763 C C . TYR A 1 229 ? 12.953 10.390 -25.816 1.00 91.81 229 TYR A C 1
ATOM 1765 O O . TYR A 1 229 ? 11.945 10.929 -26.280 1.00 91.81 229 TYR A O 1
ATOM 1773 N N . ILE A 1 230 ? 12.882 9.395 -24.927 1.00 91.25 230 ILE A N 1
ATOM 1774 C CA . ILE A 1 230 ? 11.614 8.795 -24.502 1.00 91.25 230 ILE A CA 1
ATOM 1775 C C . ILE A 1 230 ? 10.752 9.815 -23.765 1.00 91.25 230 ILE A C 1
ATOM 1777 O O . ILE A 1 230 ? 9.571 9.949 -24.090 1.00 91.25 230 ILE A O 1
ATOM 1781 N N . PHE A 1 231 ? 11.327 10.595 -22.849 1.00 92.25 231 PHE A N 1
ATOM 1782 C CA . PHE A 1 231 ? 10.577 11.609 -22.115 1.00 92.25 231 PHE A CA 1
ATOM 1783 C C . PHE A 1 231 ? 10.027 12.701 -23.041 1.00 92.25 231 PHE A C 1
ATOM 1785 O O . PHE A 1 231 ? 8.883 13.130 -22.890 1.00 92.25 231 PHE A O 1
ATOM 1792 N N . ARG A 1 232 ? 10.791 13.138 -24.052 1.00 91.50 232 ARG A N 1
ATOM 1793 C CA . ARG A 1 232 ? 10.308 14.123 -25.037 1.00 91.50 232 ARG A CA 1
ATOM 1794 C C . ARG A 1 232 ? 9.102 13.614 -25.823 1.00 91.50 232 ARG A C 1
ATOM 1796 O O . ARG A 1 232 ? 8.177 14.390 -26.043 1.00 91.50 232 ARG A O 1
ATOM 1803 N N . ARG A 1 233 ? 9.109 12.338 -26.214 1.00 87.50 233 ARG A N 1
ATOM 1804 C CA . ARG A 1 233 ? 8.087 11.740 -27.087 1.00 87.50 233 ARG A CA 1
ATOM 1805 C C . ARG A 1 233 ? 6.862 11.220 -26.335 1.00 87.50 233 ARG A C 1
ATOM 1807 O O . ARG A 1 233 ? 5.753 11.338 -26.837 1.00 87.50 233 ARG A O 1
ATOM 1814 N N . THR A 1 234 ? 7.063 10.640 -25.155 1.00 87.44 234 THR A N 1
ATOM 1815 C CA . THR A 1 234 ? 6.025 9.891 -24.421 1.00 87.44 234 THR A CA 1
ATOM 1816 C C . THR A 1 234 ? 5.676 10.491 -23.064 1.00 87.44 234 THR A C 1
ATOM 1818 O O . THR A 1 234 ? 4.688 10.081 -22.467 1.00 87.44 234 THR A O 1
ATOM 1821 N N . LYS A 1 235 ? 6.488 11.434 -22.559 1.00 90.12 235 LYS A N 1
ATOM 1822 C CA . LYS A 1 235 ? 6.410 11.976 -21.189 1.00 90.12 235 LYS A CA 1
ATOM 1823 C C . LYS A 1 235 ? 6.546 10.927 -20.076 1.00 90.12 235 LYS A C 1
ATOM 1825 O O . LYS A 1 235 ? 6.341 11.265 -18.916 1.00 90.12 235 LYS A O 1
ATOM 1830 N N . LYS A 1 236 ? 6.965 9.704 -20.413 1.00 89.81 236 LYS A N 1
ATOM 1831 C CA . LYS A 1 236 ? 7.297 8.635 -19.465 1.00 89.81 236 LYS A CA 1
ATOM 1832 C C . LYS A 1 236 ? 8.788 8.588 -19.161 1.00 89.81 236 LYS A C 1
ATOM 1834 O O . LYS A 1 236 ? 9.607 9.020 -19.979 1.00 89.81 236 LYS A O 1
ATOM 1839 N N . ASN A 1 237 ? 9.136 8.032 -18.004 1.00 92.31 237 ASN A N 1
ATOM 1840 C CA . ASN A 1 237 ? 10.514 7.820 -17.575 1.00 92.31 237 ASN A CA 1
ATOM 1841 C C . ASN A 1 237 ? 10.758 6.329 -17.305 1.00 92.31 237 ASN A C 1
ATOM 1843 O O . ASN A 1 237 ? 10.843 5.948 -16.148 1.00 92.31 237 ASN A O 1
ATOM 1847 N N . PRO A 1 238 ? 10.886 5.474 -18.334 1.00 93.88 238 PRO A N 1
ATOM 1848 C CA . PRO A 1 238 ? 11.114 4.050 -18.106 1.00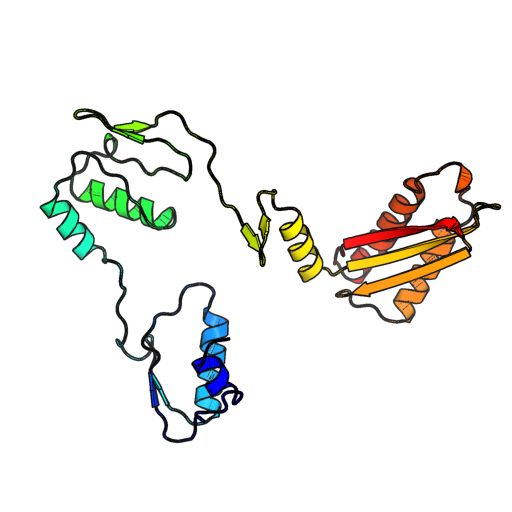 93.88 238 PRO A CA 1
ATOM 1849 C C . PRO A 1 238 ? 12.407 3.796 -17.334 1.00 93.88 238 PRO A C 1
ATOM 1851 O O . PRO A 1 238 ? 13.376 4.560 -17.431 1.00 93.88 238 PRO A O 1
ATOM 1854 N N . MET A 1 239 ? 12.457 2.653 -16.656 1.00 94.50 239 MET A N 1
ATOM 1855 C CA . MET A 1 239 ? 13.700 2.137 -16.100 1.00 94.50 239 MET A CA 1
ATOM 1856 C C . MET A 1 239 ? 14.651 1.771 -17.247 1.00 94.50 239 MET A C 1
ATOM 1858 O O . MET A 1 239 ? 14.309 0.962 -18.107 1.00 94.50 239 MET A O 1
ATOM 1862 N N . ILE A 1 240 ? 15.846 2.365 -17.277 1.00 95.38 240 ILE A N 1
ATOM 1863 C CA . ILE A 1 240 ? 16.825 2.160 -18.355 1.00 95.38 240 ILE A CA 1
ATOM 1864 C C . ILE A 1 240 ? 18.034 1.387 -17.826 1.00 95.38 240 ILE A C 1
ATOM 1866 O O . ILE A 1 240 ? 18.827 1.916 -17.039 1.00 95.38 240 ILE A O 1
ATOM 1870 N N . LEU A 1 241 ? 18.198 0.156 -18.310 1.00 94.94 241 LEU A N 1
ATOM 1871 C CA . LEU A 1 241 ? 19.270 -0.758 -17.930 1.00 94.94 241 LEU A CA 1
ATOM 1872 C C . LEU A 1 241 ? 20.252 -0.970 -19.100 1.00 94.94 241 LEU A C 1
ATOM 1874 O O . LEU A 1 241 ? 20.017 -1.824 -19.956 1.00 94.94 241 LEU A O 1
ATOM 1878 N N . PRO A 1 242 ? 21.349 -0.195 -19.167 1.00 93.88 242 PRO A N 1
ATOM 1879 C CA . PRO A 1 242 ? 22.422 -0.438 -20.124 1.00 93.88 242 PRO A CA 1
ATOM 1880 C C . PRO A 1 242 ? 23.292 -1.626 -19.686 1.00 93.88 242 PRO A C 1
ATOM 1882 O O . PRO A 1 242 ? 23.816 -1.647 -18.570 1.00 93.88 242 PRO A O 1
ATOM 1885 N N . ILE A 1 243 ? 23.481 -2.579 -20.591 1.00 93.06 243 ILE A N 1
ATOM 1886 C CA . ILE A 1 243 ? 24.362 -3.737 -20.462 1.00 93.06 243 ILE A CA 1
ATOM 1887 C C . ILE A 1 243 ? 25.447 -3.592 -21.521 1.00 93.06 243 ILE A C 1
ATOM 1889 O O . ILE A 1 243 ? 25.151 -3.352 -22.688 1.00 93.06 243 ILE A O 1
ATOM 1893 N N . ILE A 1 244 ? 26.701 -3.721 -21.106 1.00 90.44 244 ILE A N 1
ATOM 1894 C CA . ILE A 1 244 ? 27.845 -3.648 -22.009 1.00 90.44 244 ILE A CA 1
ATOM 1895 C C . ILE A 1 244 ? 28.419 -5.049 -22.139 1.00 90.44 244 ILE A C 1
ATOM 1897 O O . ILE A 1 244 ? 28.699 -5.691 -21.128 1.00 90.44 244 ILE A O 1
ATOM 1901 N N . MET A 1 245 ? 28.570 -5.504 -23.376 1.00 89.00 245 MET A N 1
ATOM 1902 C CA . MET A 1 245 ? 29.180 -6.780 -23.720 1.00 89.00 245 MET A CA 1
ATOM 1903 C C . MET A 1 245 ? 30.453 -6.505 -24.508 1.00 89.00 245 MET A C 1
ATOM 1905 O O . MET A 1 245 ? 30.405 -5.807 -25.517 1.00 89.00 245 MET A O 1
ATOM 1909 N N . LYS A 1 246 ? 31.577 -7.042 -24.036 1.00 85.44 246 LYS A N 1
ATOM 1910 C CA . LYS A 1 246 ? 32.819 -7.084 -24.808 1.00 85.44 246 LYS A CA 1
ATOM 1911 C C . LYS A 1 246 ? 32.792 -8.361 -25.646 1.00 85.44 246 LYS A C 1
ATOM 1913 O O . LYS A 1 246 ? 32.508 -9.425 -25.090 1.00 85.44 246 LYS A O 1
ATOM 1918 N N . VAL A 1 247 ? 32.961 -8.223 -26.955 1.00 83.50 247 VAL A N 1
ATOM 1919 C CA . VAL A 1 247 ? 32.937 -9.306 -27.950 1.00 83.50 247 VAL A CA 1
ATOM 1920 C C . VAL A 1 247 ? 34.241 -9.368 -28.723 1.00 83.50 247 VAL A C 1
ATOM 1922 O O . VAL A 1 247 ? 34.951 -8.336 -28.755 1.00 83.50 247 VAL A O 1
#

pLDDT: mean 89.65, std 7.82, range [54.66, 98.12]

Nearest PDB structures (foldseek):
  3zq4-assembly1_A  TM=9.179E-01  e=7.308E-20  Bacillus subtilis subsp. subtilis str. 168
  3zq4-assembly1_C  TM=8.980E-01  e=1.782E-19  Bacillus subtilis subsp. subtilis str. 168
  4xww-assembly1_B  TM=9.028E-01  e=1.059E-18  Deinococcus radiodurans
  7pcr-assembly1_A-2  TM=8.788E-01  e=3.588E-19  Helicobacter pylori 26695
  7wnu-assembly1_B  TM=9.208E-01  e=3.782E-18  Mycobacterium tuberculosis H37Rv

Foldseek 3Di:
DDQLQCLLVVNHDPDHQAAPAEAEPLDDDDPPCVVVVVVSVVSNVVRNYHYHYCVRDVSYDDPDDDLVRLLVVCVVCVDQADEDDDDPPVVRVVSLVSNVVSPHDNQRYDHDDFQWDWDDDPVHIDTDDGDDDDDWDDDPPDTDPDPDPVVVLVVQCVPFNAKEKEWEAAPPQRATPAIDIDTDPADDDPVNRVVLRVQLNVQRPPDNCPVVPVCPVVQVSNQVSVQVSSCVVPVGRHHYHYDYHHD

Solvent-accessible surface area (backbone atoms only — not comparable to full-atom values): 14783 Å² total; per-residue (Å²): 134,59,70,68,54,28,29,36,73,66,74,34,93,88,55,80,71,38,70,79,41,78,45,75,45,68,52,78,80,58,91,93,42,55,71,62,52,53,51,36,53,54,34,31,46,74,40,45,27,48,76,49,37,49,95,83,40,91,65,51,77,77,95,64,80,52,74,69,57,50,48,51,52,47,70,73,65,61,57,81,58,49,64,56,75,95,65,59,67,73,52,32,52,52,48,48,52,50,42,39,77,75,66,34,53,72,82,33,51,52,81,74,57,88,34,54,35,74,47,74,58,100,88,48,62,46,80,48,78,65,51,97,56,81,87,70,52,75,58,93,91,46,74,46,83,71,76,64,55,71,58,50,51,52,52,46,38,72,74,28,3,39,35,41,33,40,38,33,27,32,69,89,81,26,42,81,73,50,76,48,80,50,70,45,76,53,98,76,51,74,66,60,53,50,53,49,50,52,52,47,51,62,72,53,56,91,52,75,46,70,87,36,87,84,39,59,65,58,39,50,50,53,41,52,56,50,49,54,53,44,29,74,76,67,73,42,74,47,48,66,47,66,43,80,41,77,89

Sequence (247 aa):
MSALTRMASGEFNKVEIGSGDTVIMSSSVIPGNEKMIYGVINNLYKKGAEVLYETLEPIHVSGHACREEIKILHSLIKPKFFIPVHGEYRHLKKHADLAKELGTPASNIIIPEVGNTVEVTQKTIKSGDNFKAGTRLVDGIEIDGSDSVVLRDRIHISEDGIMVIVVCIDELSGELVSTEIINRGVLMNDSTLRELKEMLKKTLFGLDMKDDPDGQVVKTMVRKTIKNYIFRRTKKNPMILPIIMKV